Protein AF-A3BMQ5-F1 (afdb_monomer_lite)

pLDDT: mean 82.43, std 16.79, range [34.81, 98.38]

InterPro domains:
  IPR013094 Alpha/beta hydrolase fold-3 [PF07859] (78-215)
  IPR029058 Alpha/Beta hydrolase fold [G3DSA:3.40.50.1820] (78-241)
  IPR029058 Alpha/Beta hydrolase fold [SSF53474] (79-236)
  IPR050466 Diverse Carboxylesterases and Gibberellin Receptors [PTHR23024] (78-220)

Organism: Oryza sativa subsp. japonica (NCBI:txid39947)

Radius of gyration: 20.04 Å; chains: 1; bounding box: 64×53×46 Å

Secondary structure (DSSP, 8-state):
--HHHHHHHHHHHTSPPPPP---HHHHHHHHHHHHHHHHHB-TTS-B-HHHHHHH--PPPPPS---TTS--------BTHHHHHHHHHHHHHHH-S-GGG--S----EEEES-----SSPPHHHHHHTTTSSS--HHHHHHHHHHHSPTT--TTSTTT---STT----TTPPPEEEEEEEE-TTHHHHHHHHHHHHHTT--EEEEEEEEEETTGGG-TTSHHHHHHHHHHHHHHHHHSPPPP--

Structure (mmCIF, N/CA/C/O backbone):
data_AF-A3BMQ5-F1
#
_entry.id   AF-A3BMQ5-F1
#
loop_
_atom_site.group_PDB
_atom_site.id
_atom_site.type_symbol
_atom_site.label_atom_id
_atom_site.label_alt_id
_atom_site.label_comp_id
_atom_site.label_asym_id
_atom_site.label_entity_id
_atom_site.label_seq_id
_atom_site.pdbx_PDB_ins_code
_atom_site.Cartn_x
_atom_site.Cartn_y
_atom_site.Cartn_z
_atom_site.occupancy
_atom_site.B_iso_or_equiv
_atom_site.auth_seq_id
_atom_site.auth_comp_id
_atom_site.auth_asym_id
_atom_site.auth_atom_id
_atom_site.pdbx_PDB_model_num
ATOM 1 N N . MET A 1 1 ? 28.588 -32.823 5.502 1.00 46.91 1 MET A N 1
ATOM 2 C CA . MET A 1 1 ? 27.250 -32.875 4.869 1.00 46.91 1 MET A CA 1
ATOM 3 C C . MET A 1 1 ? 26.237 -31.871 5.440 1.00 46.91 1 MET A C 1
ATOM 5 O O . MET A 1 1 ? 25.085 -31.929 5.038 1.00 46.91 1 MET A O 1
ATOM 9 N N . GLY A 1 2 ? 26.627 -30.953 6.344 1.00 46.44 2 GLY A N 1
ATOM 10 C CA . GLY A 1 2 ? 25.751 -29.873 6.839 1.00 46.44 2 GLY A CA 1
ATOM 11 C C . GLY A 1 2 ? 26.040 -28.485 6.247 1.00 46.44 2 GLY A C 1
ATOM 12 O O . GLY A 1 2 ? 25.151 -27.654 6.224 1.00 46.44 2 GLY A O 1
ATOM 13 N N . HIS A 1 3 ? 27.244 -28.255 5.707 1.00 39.09 3 HIS A N 1
ATOM 14 C CA . HIS A 1 3 ? 27.647 -26.943 5.177 1.00 39.09 3 HIS A CA 1
ATOM 15 C C . HIS A 1 3 ? 27.217 -26.669 3.725 1.00 39.09 3 HIS A C 1
ATOM 17 O O . HIS A 1 3 ? 27.142 -25.511 3.336 1.00 39.09 3 HIS A O 1
ATOM 23 N N . GLU A 1 4 ? 26.907 -27.697 2.926 1.00 42.59 4 GLU A N 1
ATOM 24 C CA . GLU A 1 4 ? 26.463 -27.508 1.531 1.00 42.59 4 GLU A CA 1
ATOM 25 C C . GLU A 1 4 ? 24.984 -27.107 1.434 1.00 42.59 4 GLU A C 1
ATOM 27 O O . GLU A 1 4 ? 24.629 -26.319 0.567 1.00 42.59 4 GLU A O 1
ATOM 32 N N . LYS A 1 5 ? 24.128 -27.560 2.364 1.00 43.00 5 LYS A N 1
ATOM 33 C CA . LYS A 1 5 ? 22.695 -27.213 2.354 1.00 43.00 5 LYS A CA 1
ATOM 34 C C . LYS A 1 5 ? 22.407 -25.764 2.754 1.00 43.00 5 LYS A C 1
ATOM 36 O O . LYS A 1 5 ? 21.467 -25.193 2.224 1.00 43.00 5 LYS A O 1
ATOM 41 N N . GLU A 1 6 ? 23.205 -25.174 3.647 1.00 39.75 6 GLU A N 1
ATOM 42 C CA . GLU A 1 6 ? 23.060 -23.758 4.035 1.00 39.75 6 GLU A CA 1
ATOM 43 C C . GLU A 1 6 ? 23.575 -22.799 2.948 1.00 39.75 6 GLU A C 1
ATOM 45 O O . GLU A 1 6 ? 23.058 -21.692 2.802 1.00 39.75 6 GLU A O 1
ATOM 50 N N . GLN A 1 7 ? 24.558 -23.223 2.144 1.00 34.81 7 GLN A N 1
ATOM 51 C CA . GLN A 1 7 ? 25.055 -22.440 1.006 1.00 34.81 7 GLN A CA 1
ATOM 52 C C . GLN A 1 7 ? 24.119 -22.507 -0.208 1.00 34.81 7 GLN A C 1
ATOM 54 O O . GLN A 1 7 ? 23.999 -21.523 -0.934 1.00 34.81 7 GLN A O 1
ATOM 59 N N . GLU A 1 8 ? 23.426 -23.630 -0.409 1.00 37.66 8 GLU A N 1
ATOM 60 C CA . GLU A 1 8 ? 22.443 -23.789 -1.486 1.00 37.66 8 GLU A CA 1
ATOM 61 C C . GLU A 1 8 ? 21.169 -22.961 -1.228 1.00 37.66 8 GLU A C 1
ATOM 63 O O . GLU A 1 8 ? 20.646 -22.348 -2.155 1.00 37.66 8 GLU A O 1
ATOM 68 N N . THR A 1 9 ? 20.729 -22.831 0.033 1.00 39.78 9 THR A N 1
ATOM 69 C CA . THR A 1 9 ? 19.614 -21.939 0.410 1.00 39.78 9 THR A CA 1
ATOM 70 C C . THR A 1 9 ? 19.981 -20.457 0.322 1.00 39.78 9 THR A C 1
ATOM 72 O O . THR A 1 9 ? 19.184 -19.666 -0.171 1.00 39.78 9 THR A O 1
ATOM 75 N N . ALA A 1 10 ? 21.203 -20.073 0.711 1.00 40.97 10 ALA A N 1
ATOM 76 C CA . ALA A 1 10 ? 21.654 -18.679 0.627 1.00 40.97 10 ALA A CA 1
ATOM 77 C C . ALA A 1 10 ? 21.888 -18.202 -0.824 1.00 40.97 10 ALA A C 1
ATOM 79 O O . ALA A 1 10 ? 21.806 -17.009 -1.112 1.00 40.97 10 ALA A O 1
ATOM 80 N N . GLY A 1 11 ? 22.190 -19.125 -1.746 1.00 37.84 11 GLY A N 1
ATOM 81 C CA . GLY A 1 11 ? 22.372 -18.827 -3.170 1.00 37.84 11 GLY A CA 1
ATOM 82 C C . GLY A 1 11 ? 21.066 -18.628 -3.950 1.00 37.84 11 GLY A C 1
ATOM 83 O O . GLY A 1 11 ? 21.078 -17.945 -4.975 1.00 37.84 11 GLY A O 1
ATOM 84 N N . ASP A 1 12 ? 19.954 -19.195 -3.472 1.00 49.44 12 ASP A N 1
ATOM 85 C CA . ASP A 1 12 ? 18.639 -19.097 -4.123 1.00 49.44 12 ASP A CA 1
ATOM 86 C C . ASP A 1 12 ? 17.881 -17.818 -3.711 1.00 49.44 12 ASP A C 1
ATOM 88 O O . ASP A 1 12 ? 17.211 -17.199 -4.537 1.00 49.44 12 ASP A O 1
ATOM 92 N N . GLU A 1 13 ? 18.077 -17.340 -2.474 1.00 50.62 13 GLU A N 1
ATOM 93 C CA . GLU A 1 13 ? 17.421 -16.130 -1.939 1.00 50.62 13 GLU A CA 1
ATOM 94 C C . GLU A 1 13 ? 17.849 -14.827 -2.652 1.00 50.62 13 GLU A C 1
ATOM 96 O O . GLU A 1 13 ? 17.057 -13.895 -2.784 1.00 50.62 13 GLU A O 1
ATOM 101 N N . LEU A 1 14 ? 19.061 -14.773 -3.219 1.00 55.03 14 LEU A N 1
ATOM 102 C CA . LEU A 1 14 ? 19.552 -13.613 -3.984 1.00 55.03 14 LEU A CA 1
ATOM 103 C C . LEU A 1 14 ? 19.297 -13.688 -5.495 1.00 55.03 14 LEU A C 1
ATOM 105 O O . LEU A 1 14 ? 19.682 -12.774 -6.238 1.00 55.03 14 LEU A O 1
ATOM 109 N N . ARG A 1 15 ? 18.666 -14.755 -5.995 1.00 68.56 15 ARG A N 1
ATOM 110 C CA . ARG A 1 15 ? 18.407 -14.877 -7.428 1.00 68.56 15 ARG A CA 1
ATOM 111 C C . ARG A 1 15 ? 17.257 -13.952 -7.821 1.00 68.56 15 ARG A C 1
ATOM 113 O O . ARG A 1 15 ? 16.159 -14.014 -7.267 1.00 68.56 15 ARG A O 1
ATOM 120 N N . ARG A 1 16 ? 17.499 -13.080 -8.809 1.00 77.06 16 ARG A N 1
ATOM 121 C CA . ARG A 1 16 ? 16.433 -12.238 -9.371 1.00 77.06 16 ARG A CA 1
ATOM 122 C C . ARG A 1 16 ? 15.289 -13.134 -9.859 1.00 77.06 16 ARG A C 1
ATOM 124 O O . ARG A 1 16 ? 15.559 -14.063 -10.624 1.00 77.06 16 ARG A O 1
ATOM 131 N N . PRO A 1 17 ? 14.043 -12.873 -9.433 1.00 85.44 17 PRO A N 1
ATOM 132 C CA . PRO A 1 17 ? 12.908 -13.672 -9.852 1.00 85.44 17 PRO A CA 1
ATOM 133 C C . PRO A 1 17 ? 12.644 -13.469 -11.342 1.00 85.44 17 PRO A C 1
ATOM 135 O O . PRO A 1 17 ? 12.903 -12.398 -11.899 1.00 85.44 17 PRO A O 1
ATOM 138 N N . GLU A 1 18 ? 12.081 -14.495 -11.972 1.00 89.62 18 GLU A N 1
ATOM 139 C CA . GLU A 1 18 ? 11.565 -14.377 -13.332 1.00 89.62 18 GLU A CA 1
ATOM 140 C C . GLU A 1 18 ? 10.457 -13.313 -13.387 1.00 89.62 18 GLU A C 1
ATOM 142 O O . GLU A 1 18 ? 9.647 -13.238 -12.454 1.00 89.62 18 GLU A O 1
ATOM 147 N N . PRO A 1 19 ? 10.377 -12.507 -14.462 1.00 88.75 19 PRO A N 1
ATOM 148 C CA . PRO A 1 19 ? 9.330 -11.505 -14.621 1.00 88.75 19 PRO A CA 1
ATOM 149 C C . PRO A 1 19 ? 7.916 -12.097 -14.506 1.00 88.75 19 PRO A C 1
ATOM 151 O O . PRO A 1 19 ? 7.691 -13.246 -14.898 1.00 88.75 19 PRO A O 1
ATOM 154 N N . PRO A 1 20 ? 6.929 -11.314 -14.036 1.00 91.00 20 PRO A N 1
ATOM 155 C CA . PRO A 1 20 ? 5.574 -11.811 -13.838 1.00 91.00 20 PRO A CA 1
ATOM 156 C C . PRO A 1 20 ? 4.944 -12.273 -15.160 1.00 91.00 20 PRO A C 1
ATOM 158 O O . PRO A 1 20 ? 5.019 -11.606 -16.202 1.00 91.00 20 PRO A O 1
ATOM 161 N N . ALA A 1 21 ? 4.270 -13.421 -15.117 1.00 91.81 21 ALA A N 1
ATOM 162 C CA . ALA A 1 21 ? 3.562 -13.984 -16.260 1.00 91.81 21 ALA A CA 1
ATOM 163 C C . ALA A 1 21 ? 2.251 -13.220 -16.524 1.00 91.81 21 ALA A C 1
ATOM 165 O O . ALA A 1 21 ? 1.184 -13.593 -16.049 1.00 91.81 21 ALA A O 1
ATOM 166 N N . LEU A 1 22 ? 2.338 -12.130 -17.291 1.00 93.75 22 LEU A N 1
ATOM 167 C CA . LEU A 1 22 ? 1.189 -11.278 -17.615 1.00 93.75 22 LEU A CA 1
ATOM 168 C C . LEU A 1 22 ? 0.621 -11.548 -19.020 1.00 93.75 22 LEU A C 1
ATOM 170 O O . LEU A 1 22 ? 1.420 -11.700 -19.957 1.00 93.75 22 LEU A O 1
ATOM 174 N N . PRO A 1 23 ? -0.718 -11.516 -19.206 1.00 94.56 23 PRO A N 1
ATOM 175 C CA . PRO A 1 23 ? -1.345 -11.516 -20.528 1.00 94.56 23 PRO A CA 1
ATOM 176 C C . PRO A 1 23 ? -0.798 -10.396 -21.421 1.00 94.56 23 PRO A C 1
ATOM 178 O O . PRO A 1 23 ? -0.488 -9.303 -20.945 1.00 94.56 23 PRO A O 1
ATOM 181 N N . TRP A 1 24 ? -0.702 -10.632 -22.732 1.00 93.62 24 TRP A N 1
ATOM 182 C CA . TRP A 1 24 ? -0.138 -9.641 -23.661 1.00 93.62 24 TRP A CA 1
ATOM 183 C C . TRP A 1 24 ? -0.941 -8.329 -23.694 1.00 93.62 24 TRP A C 1
ATOM 185 O O . TRP A 1 24 ? -0.354 -7.262 -23.863 1.00 93.62 24 TRP A O 1
ATOM 195 N N . THR A 1 25 ? -2.259 -8.394 -23.475 1.00 93.38 25 THR A N 1
ATOM 196 C CA . THR A 1 25 ? -3.135 -7.219 -23.352 1.00 93.38 25 THR A CA 1
ATOM 197 C C . THR A 1 25 ? -2.752 -6.365 -22.147 1.00 93.38 25 THR A C 1
ATOM 199 O O . THR A 1 25 ? -2.569 -5.159 -22.288 1.00 93.38 25 THR A O 1
ATOM 202 N N . VAL A 1 26 ? -2.525 -6.999 -20.993 1.00 93.31 26 VAL A N 1
ATOM 203 C CA . VAL A 1 26 ? -2.077 -6.337 -19.758 1.00 93.31 26 VAL A CA 1
ATOM 204 C C . VAL A 1 26 ? -0.686 -5.735 -19.941 1.00 93.31 26 VAL A C 1
ATOM 206 O O . VAL A 1 26 ? -0.453 -4.602 -19.537 1.00 93.31 26 VAL A O 1
ATOM 209 N N . ARG A 1 27 ? 0.237 -6.431 -20.621 1.00 93.25 27 ARG A N 1
ATOM 210 C CA . ARG A 1 27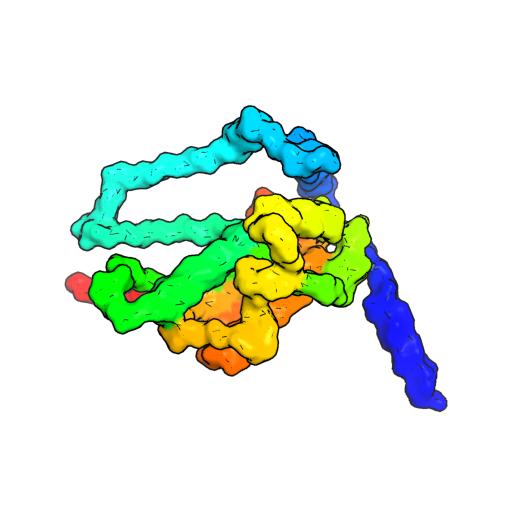 ? 1.567 -5.878 -20.946 1.00 93.25 27 ARG A CA 1
ATOM 211 C C . ARG A 1 27 ? 1.471 -4.605 -21.792 1.00 93.25 27 ARG A C 1
ATOM 213 O O . ARG A 1 27 ? 2.188 -3.646 -21.525 1.00 93.25 27 ARG A O 1
ATOM 220 N N . LEU A 1 28 ? 0.579 -4.583 -22.786 1.00 92.56 28 LEU A N 1
ATOM 221 C CA . LEU A 1 28 ? 0.349 -3.407 -23.627 1.00 92.56 28 LEU A CA 1
ATOM 222 C C . LEU A 1 28 ? -0.265 -2.245 -22.828 1.00 92.56 28 LEU A C 1
ATOM 224 O O . LEU A 1 28 ? 0.187 -1.109 -22.956 1.00 92.56 28 LEU A O 1
ATOM 228 N N . GLN A 1 29 ? -1.264 -2.527 -21.986 1.00 91.44 29 GLN A N 1
ATOM 229 C CA . GLN A 1 29 ? -1.888 -1.527 -21.113 1.00 91.44 29 GLN A CA 1
ATOM 230 C C . GLN A 1 29 ? -0.888 -0.959 -20.096 1.00 91.44 29 GLN A C 1
ATOM 232 O O . GLN A 1 29 ? -0.834 0.254 -19.914 1.00 91.44 29 GLN A O 1
ATOM 237 N N . LEU A 1 30 ? -0.060 -1.809 -19.480 1.00 90.50 30 LEU A N 1
ATOM 238 C CA . LEU A 1 30 ? 1.017 -1.400 -18.575 1.00 90.50 30 LEU A CA 1
ATOM 239 C C . LEU A 1 30 ? 2.026 -0.499 -19.271 1.00 90.50 30 LEU A C 1
ATOM 241 O O . LEU A 1 30 ? 2.359 0.556 -18.742 1.00 90.50 30 LEU A O 1
ATOM 245 N N . PHE A 1 31 ? 2.480 -0.888 -20.464 1.00 90.19 31 PHE A N 1
ATOM 246 C CA . PHE A 1 31 ? 3.392 -0.063 -21.248 1.00 90.19 31 PHE A CA 1
ATOM 247 C C . PHE A 1 31 ? 2.794 1.325 -21.511 1.00 90.19 31 PHE A C 1
ATOM 249 O O . PHE A 1 31 ? 3.463 2.332 -21.282 1.00 90.19 31 PHE A O 1
ATOM 256 N N . ALA A 1 32 ? 1.525 1.392 -21.926 1.00 89.19 32 ALA A N 1
ATOM 257 C CA . ALA A 1 32 ? 0.835 2.661 -22.141 1.00 89.19 32 ALA A CA 1
ATOM 258 C C . ALA A 1 32 ? 0.713 3.488 -20.846 1.00 89.19 32 ALA A C 1
ATOM 260 O O . ALA A 1 32 ? 0.979 4.688 -20.868 1.00 89.19 32 ALA A O 1
ATOM 261 N N . LEU A 1 33 ? 0.359 2.853 -19.723 1.00 85.62 33 LEU A N 1
ATOM 262 C CA . LEU A 1 33 ? 0.220 3.503 -18.419 1.00 85.62 33 LEU A CA 1
ATOM 263 C C . LEU A 1 33 ? 1.552 4.077 -17.920 1.00 85.62 33 LEU A C 1
ATOM 265 O O . LEU A 1 33 ? 1.611 5.252 -17.571 1.00 85.62 33 LEU A O 1
ATOM 269 N N . VAL A 1 34 ? 2.615 3.269 -17.900 1.00 84.88 34 VAL A N 1
ATOM 270 C CA . VAL A 1 34 ? 3.948 3.692 -17.438 1.00 84.88 34 VAL A CA 1
ATOM 271 C C . VAL A 1 34 ? 4.488 4.804 -18.332 1.00 84.88 34 VAL A C 1
ATOM 273 O O . VAL A 1 34 ? 4.876 5.849 -17.824 1.00 84.88 34 VAL A O 1
ATOM 276 N N . THR A 1 35 ? 4.380 4.652 -19.656 1.00 86.19 35 THR A N 1
ATOM 277 C CA . THR A 1 35 ? 4.779 5.702 -20.606 1.00 86.19 35 THR A CA 1
ATOM 278 C C . THR A 1 35 ? 4.014 7.005 -20.363 1.00 86.19 35 THR A C 1
ATOM 280 O O . THR A 1 35 ? 4.603 8.083 -20.388 1.00 86.19 35 THR A O 1
ATOM 283 N N . ALA A 1 36 ? 2.704 6.938 -20.106 1.00 83.50 36 ALA A N 1
ATOM 284 C CA . ALA A 1 36 ? 1.908 8.126 -19.809 1.00 83.50 36 ALA A CA 1
ATOM 285 C C . ALA A 1 36 ? 2.348 8.799 -18.501 1.00 83.50 36 ALA A C 1
ATOM 287 O O . ALA A 1 36 ? 2.454 10.025 -18.457 1.00 83.50 36 ALA A O 1
ATOM 288 N N . VAL A 1 37 ? 2.644 8.018 -17.456 1.00 79.62 37 VAL A N 1
ATOM 289 C CA . VAL A 1 37 ? 3.192 8.552 -16.204 1.00 79.62 37 VAL A CA 1
ATOM 290 C C . VAL A 1 37 ? 4.534 9.233 -16.446 1.00 79.62 37 VAL A C 1
ATOM 292 O O . VAL A 1 37 ? 4.699 10.362 -15.997 1.00 79.62 37 VAL A O 1
ATOM 295 N N . ASP A 1 38 ? 5.453 8.603 -17.174 1.00 80.94 38 ASP A N 1
ATOM 296 C CA . ASP A 1 38 ? 6.785 9.156 -17.450 1.00 80.94 38 ASP A CA 1
ATOM 297 C C . ASP A 1 38 ? 6.711 10.438 -18.300 1.00 80.94 38 ASP A C 1
ATOM 299 O O . ASP A 1 38 ? 7.498 11.365 -18.134 1.00 80.94 38 ASP A O 1
ATOM 303 N N . ILE A 1 39 ? 5.722 10.550 -19.192 1.00 81.19 39 ILE A N 1
ATOM 304 C CA . ILE A 1 39 ? 5.457 11.790 -19.940 1.00 81.19 39 ILE A CA 1
ATOM 305 C C . ILE A 1 39 ? 4.952 12.903 -19.008 1.00 81.19 39 ILE A C 1
ATOM 307 O O . ILE A 1 39 ? 5.251 14.087 -19.207 1.00 81.19 39 ILE A O 1
ATOM 311 N N . VAL A 1 40 ? 4.148 12.542 -18.008 1.00 79.88 40 VAL A N 1
ATOM 312 C CA . VAL A 1 40 ? 3.597 13.486 -17.035 1.00 79.88 40 VAL A CA 1
ATOM 313 C C . VAL A 1 40 ? 4.646 13.894 -15.996 1.00 79.88 40 VAL A C 1
ATOM 315 O O . VAL A 1 40 ? 4.683 15.067 -15.623 1.00 79.88 40 VAL A O 1
ATOM 318 N N . GLN A 1 41 ? 5.499 12.969 -15.556 1.00 75.00 41 GLN A N 1
ATOM 319 C CA . GLN A 1 41 ? 6.588 13.169 -14.600 1.00 75.00 41 GLN A CA 1
ATOM 320 C C . GLN A 1 41 ? 7.898 13.365 -15.364 1.00 75.00 41 GLN A C 1
ATOM 322 O O . GLN A 1 41 ? 8.593 12.413 -15.703 1.00 75.00 41 GLN A O 1
ATOM 327 N N . ARG A 1 42 ? 8.243 14.618 -15.663 1.00 70.00 42 ARG A N 1
ATOM 328 C CA . ARG A 1 42 ? 9.461 14.923 -16.419 1.00 70.00 42 ARG A CA 1
ATOM 329 C C . ARG A 1 42 ? 10.700 14.468 -15.646 1.00 70.00 42 ARG A C 1
ATOM 331 O O . ARG A 1 42 ? 10.731 14.515 -14.420 1.00 70.00 42 ARG A O 1
ATOM 338 N N . GLY A 1 43 ? 11.762 14.116 -16.372 1.00 66.75 43 GLY A N 1
ATOM 339 C CA . GLY A 1 43 ? 13.035 13.683 -15.778 1.00 66.75 43 GLY A CA 1
ATOM 340 C C . GLY A 1 43 ? 13.738 14.736 -14.905 1.00 66.75 43 GLY A C 1
ATOM 341 O O . GLY A 1 43 ? 14.597 14.380 -14.106 1.00 66.75 43 GLY A O 1
ATOM 342 N N . ASP A 1 44 ? 13.357 16.014 -15.015 1.00 74.56 44 ASP A N 1
ATOM 343 C CA . ASP A 1 44 ? 13.800 17.105 -14.127 1.00 74.56 44 ASP A CA 1
ATOM 344 C C . ASP A 1 44 ? 13.006 17.185 -12.808 1.00 74.56 44 ASP A C 1
ATOM 346 O O . ASP A 1 44 ? 13.270 18.026 -11.952 1.00 74.56 44 ASP A O 1
ATOM 350 N N . GLY A 1 45 ? 12.022 16.302 -12.650 1.00 66.12 45 GLY A N 1
ATOM 351 C CA . GLY A 1 45 ? 11.144 16.194 -11.504 1.00 66.12 45 GLY A CA 1
ATOM 352 C C . GLY A 1 45 ? 9.969 17.158 -11.464 1.00 66.12 45 GLY A C 1
ATOM 353 O O . GLY A 1 45 ? 9.302 17.262 -10.436 1.00 66.12 45 GLY A O 1
ATOM 354 N N . THR A 1 46 ? 9.661 17.823 -12.575 1.00 77.81 46 THR A N 1
ATOM 355 C CA . THR A 1 46 ? 8.438 18.618 -12.707 1.00 77.81 46 THR A CA 1
ATOM 356 C C . THR A 1 46 ? 7.273 17.791 -13.260 1.00 77.81 46 THR A C 1
ATOM 358 O O . THR A 1 46 ? 7.446 16.877 -14.065 1.00 77.81 46 THR A O 1
ATOM 361 N N . VAL A 1 47 ? 6.046 18.126 -12.846 1.00 80.38 47 VAL A N 1
ATOM 362 C CA . VAL A 1 47 ? 4.819 17.470 -13.329 1.00 80.38 47 VAL A CA 1
ATOM 363 C C . VAL A 1 47 ? 4.136 18.335 -14.384 1.00 80.38 47 VAL A C 1
ATOM 365 O O . VAL A 1 47 ? 3.796 19.496 -14.130 1.00 80.38 47 VAL A O 1
ATOM 368 N N . ASN A 1 48 ? 3.861 17.769 -15.560 1.00 80.69 48 ASN A N 1
ATOM 369 C CA . ASN A 1 48 ? 3.027 18.418 -16.565 1.00 80.69 48 ASN A CA 1
ATOM 370 C C . ASN A 1 48 ? 1.551 18.364 -16.139 1.00 80.69 48 ASN A C 1
ATOM 372 O O . ASN A 1 48 ? 0.819 17.433 -16.473 1.00 80.69 48 ASN A O 1
ATOM 376 N N . ARG A 1 49 ? 1.113 19.392 -15.403 1.00 77.56 49 ARG A N 1
ATOM 377 C CA . ARG A 1 49 ? -0.245 19.491 -14.839 1.00 77.56 49 ARG A CA 1
ATOM 378 C C . ARG A 1 49 ? -1.356 19.389 -15.882 1.00 77.56 49 ARG A C 1
ATOM 380 O O . ARG A 1 49 ? -2.404 18.831 -15.583 1.00 77.56 49 ARG A O 1
ATOM 387 N N . PHE A 1 50 ? -1.130 19.902 -17.092 1.00 80.12 50 PHE A N 1
ATOM 388 C CA . PHE A 1 50 ? -2.114 19.808 -18.169 1.00 80.12 50 PHE A CA 1
ATOM 389 C C . PHE A 1 50 ? -2.327 18.350 -18.583 1.00 80.12 50 PHE A C 1
ATOM 391 O O . PHE A 1 50 ? -3.457 17.875 -18.596 1.00 80.12 50 PHE A O 1
ATOM 398 N N . LEU A 1 51 ? -1.246 17.609 -18.832 1.00 77.75 51 LEU A N 1
ATOM 399 C CA . LEU A 1 51 ? -1.351 16.195 -19.194 1.00 77.75 51 LEU A CA 1
ATOM 400 C C . LEU A 1 51 ? -1.891 15.352 -18.034 1.00 77.75 51 LEU A C 1
ATOM 402 O O . LEU A 1 51 ? -2.738 14.494 -18.257 1.00 77.75 51 LEU A O 1
ATOM 406 N N . PHE A 1 52 ? -1.478 15.654 -16.799 1.00 74.31 52 PHE A N 1
ATOM 407 C CA . PHE A 1 52 ? -2.033 15.017 -15.605 1.00 74.31 52 PHE A CA 1
ATOM 408 C C . PHE A 1 52 ? -3.556 15.206 -15.516 1.00 74.31 52 PHE A C 1
ATOM 410 O O . PHE A 1 52 ? -4.279 14.240 -15.296 1.00 74.31 52 PHE A O 1
ATOM 417 N N . SER A 1 53 ? -4.067 16.416 -15.782 1.00 72.94 53 SER A N 1
ATOM 418 C CA . SER A 1 53 ? -5.513 16.689 -15.728 1.00 72.94 53 SER A CA 1
ATOM 419 C C . SER A 1 53 ? -6.346 15.930 -16.765 1.00 72.94 53 SER A C 1
ATOM 421 O O . SER A 1 53 ? -7.539 15.744 -16.557 1.00 72.94 53 SER A O 1
ATOM 423 N N . LEU A 1 54 ? -5.744 15.457 -17.863 1.00 74.81 54 LEU A N 1
ATOM 424 C CA . LEU A 1 54 ? -6.449 14.627 -18.848 1.00 74.81 54 LEU A CA 1
ATOM 425 C C . LEU A 1 54 ? -6.692 13.201 -18.333 1.00 74.81 54 LEU A C 1
ATOM 427 O O . LEU A 1 54 ? -7.615 12.532 -18.796 1.00 74.81 54 LEU A O 1
ATOM 431 N N . ALA A 1 55 ? -5.867 12.744 -17.388 1.00 66.88 55 ALA A N 1
ATOM 432 C CA . ALA A 1 55 ? -5.990 11.446 -16.734 1.00 66.88 55 ALA A CA 1
ATOM 433 C C . ALA A 1 55 ? -6.727 11.523 -15.380 1.00 66.88 55 ALA A C 1
ATOM 435 O O . ALA A 1 55 ? -7.194 10.497 -14.885 1.00 66.88 55 ALA A O 1
ATOM 436 N N . ASP A 1 56 ? -6.867 12.720 -14.800 1.00 63.31 56 ASP A N 1
ATOM 437 C CA . ASP A 1 56 ? -7.570 12.960 -13.536 1.00 63.31 56 ASP A CA 1
ATOM 438 C C . ASP A 1 56 ? -9.097 12.891 -13.719 1.00 63.31 56 ASP A C 1
ATOM 440 O O . ASP A 1 56 ? -9.782 13.878 -14.005 1.00 63.31 56 ASP A O 1
ATOM 444 N N . ARG A 1 57 ? -9.656 11.683 -13.584 1.00 62.78 57 ARG A N 1
ATOM 445 C CA . ARG A 1 57 ? -11.108 11.476 -13.577 1.00 62.78 57 ARG A CA 1
ATOM 446 C C . ARG A 1 57 ? -11.693 11.930 -12.244 1.00 62.78 57 ARG A C 1
ATOM 448 O O . ARG A 1 57 ? -11.716 11.187 -11.266 1.00 62.78 57 ARG A O 1
ATOM 455 N N . GLN A 1 58 ? -12.263 13.126 -12.240 1.00 58.84 58 GLN A N 1
ATOM 456 C CA . GLN A 1 58 ? -13.018 13.625 -11.097 1.00 58.84 58 GLN A CA 1
ATOM 457 C C . GLN A 1 58 ? -14.380 12.926 -11.011 1.00 58.84 58 GLN A C 1
ATOM 459 O O . GLN A 1 58 ? -15.187 12.984 -11.940 1.00 58.84 58 GLN A O 1
ATOM 464 N N . SER A 1 59 ? -14.655 12.275 -9.881 1.00 52.12 59 SER A N 1
ATOM 465 C CA . SER A 1 59 ? -15.999 11.786 -9.572 1.00 52.12 59 SER A CA 1
ATOM 466 C C . SER A 1 59 ? -16.811 12.908 -8.932 1.00 52.12 59 SER A C 1
ATOM 468 O O . SER A 1 59 ? -16.391 13.500 -7.937 1.00 52.12 59 SER A O 1
ATOM 470 N N . ALA A 1 60 ? -17.990 13.204 -9.481 1.00 54.66 60 ALA A N 1
ATOM 471 C CA . ALA A 1 60 ? -18.889 14.188 -8.892 1.00 54.66 60 ALA A CA 1
ATOM 472 C C . ALA A 1 60 ? -19.393 13.701 -7.523 1.00 54.66 60 ALA A C 1
ATOM 474 O O . ALA A 1 60 ? -19.788 12.544 -7.367 1.00 54.66 60 ALA A O 1
ATOM 475 N N . ALA A 1 61 ? -19.412 14.590 -6.527 1.00 50.25 61 ALA A N 1
ATOM 476 C CA . ALA A 1 61 ? -20.026 14.288 -5.240 1.00 50.25 61 ALA A CA 1
ATOM 477 C C . ALA A 1 61 ? -21.535 14.047 -5.424 1.00 50.25 61 ALA A C 1
ATOM 479 O O . ALA A 1 61 ? -22.220 14.840 -6.074 1.00 50.25 61 ALA A O 1
ATOM 480 N N . ALA A 1 62 ? -22.071 12.972 -4.838 1.00 56.72 62 ALA A N 1
ATOM 481 C CA . ALA A 1 62 ? -23.507 12.707 -4.880 1.00 56.72 62 ALA A CA 1
ATOM 482 C C . ALA A 1 62 ? -24.294 13.867 -4.237 1.00 56.72 62 ALA A C 1
ATOM 484 O O . ALA A 1 62 ? -23.981 14.321 -3.134 1.00 56.72 62 ALA A O 1
ATOM 485 N N . ALA A 1 63 ? -25.334 14.340 -4.930 1.00 54.06 63 ALA A N 1
ATOM 486 C CA . ALA A 1 63 ? -26.072 15.554 -4.574 1.00 54.06 63 ALA A CA 1
ATOM 487 C C . ALA A 1 63 ? -26.992 15.415 -3.343 1.00 54.06 63 ALA A C 1
ATOM 489 O O . ALA A 1 63 ? -27.551 16.413 -2.888 1.00 54.06 63 ALA A O 1
ATOM 490 N N . ARG A 1 64 ? -27.189 14.203 -2.803 1.00 55.84 64 ARG A N 1
ATOM 491 C CA . ARG A 1 64 ? -28.096 13.946 -1.673 1.00 55.84 64 ARG A CA 1
ATOM 492 C C . ARG A 1 64 ? -27.430 13.053 -0.618 1.00 55.84 64 ARG A C 1
ATOM 494 O O . ARG A 1 64 ? -26.908 12.005 -0.993 1.00 55.84 64 ARG A O 1
ATOM 501 N N . PRO A 1 65 ? -27.454 13.429 0.675 1.00 53.94 65 PRO A N 1
ATOM 502 C CA . PRO A 1 65 ? -27.262 12.466 1.755 1.00 53.94 65 PRO A CA 1
ATOM 503 C C . PRO A 1 65 ? -28.406 11.442 1.721 1.00 53.94 65 PRO A C 1
ATOM 505 O O . PRO A 1 65 ? -29.500 11.754 1.239 1.00 53.94 65 PRO A O 1
ATOM 508 N N . ASP A 1 66 ? -28.166 10.234 2.221 1.00 55.50 66 ASP A N 1
ATOM 509 C CA . ASP A 1 66 ? -29.246 9.280 2.457 1.00 55.50 66 ASP A CA 1
ATOM 510 C C . ASP A 1 66 ? -30.248 9.813 3.507 1.00 55.50 66 ASP A C 1
ATOM 512 O O . ASP A 1 66 ? -30.048 10.862 4.133 1.00 55.50 66 ASP A O 1
ATOM 516 N N . ALA A 1 67 ? -31.365 9.101 3.677 1.00 56.03 67 ALA A N 1
ATOM 517 C CA . ALA A 1 67 ? -32.498 9.515 4.508 1.00 56.03 67 ALA A CA 1
ATOM 518 C C . ALA A 1 67 ? -32.160 9.757 5.997 1.00 56.03 67 ALA A C 1
ATOM 520 O O . ALA A 1 67 ? -33.002 10.281 6.726 1.00 56.03 67 ALA A O 1
ATOM 521 N N . HIS A 1 68 ? -30.950 9.412 6.452 1.00 50.31 68 HIS A N 1
ATOM 522 C CA . HIS A 1 68 ? -30.522 9.522 7.847 1.00 50.31 68 HIS A CA 1
ATOM 523 C C . HIS A 1 68 ? -29.565 10.693 8.107 1.00 50.31 68 HIS A C 1
ATOM 525 O O . HIS A 1 68 ? -29.125 10.883 9.240 1.00 50.31 68 HIS A O 1
ATOM 531 N N . GLY A 1 69 ? -29.236 11.496 7.088 1.00 52.84 69 GLY A N 1
ATOM 532 C CA . GLY A 1 69 ? -28.341 12.649 7.242 1.00 52.84 69 GLY A CA 1
ATOM 533 C C . GLY A 1 69 ? -26.881 12.273 7.533 1.00 52.84 69 GLY A C 1
ATOM 534 O O . GLY A 1 69 ? -26.065 13.158 7.798 1.00 52.84 69 GLY A O 1
ATOM 535 N N . VAL A 1 70 ? -26.537 10.984 7.448 1.00 46.97 70 VAL A N 1
ATOM 536 C CA . VAL A 1 70 ? -25.170 10.463 7.542 1.00 46.97 70 VAL A CA 1
ATOM 537 C C . VAL A 1 70 ? -24.677 10.193 6.121 1.00 46.97 70 VAL A C 1
ATOM 539 O O . VAL A 1 70 ? -25.411 9.711 5.271 1.00 46.97 70 VAL A O 1
ATOM 542 N N . ARG A 1 71 ? -23.424 10.544 5.823 1.00 52.16 71 ARG A N 1
ATOM 543 C CA . ARG A 1 71 ? -22.763 10.136 4.578 1.00 52.16 71 ARG A CA 1
ATOM 544 C C . ARG A 1 71 ? -21.792 9.011 4.902 1.00 52.16 71 ARG A C 1
ATOM 546 O O . ARG A 1 71 ? -20.794 9.257 5.572 1.00 52.16 71 ARG A O 1
ATOM 553 N N . SER A 1 72 ? -22.059 7.806 4.414 1.00 48.94 72 SER A N 1
ATOM 554 C CA . SER A 1 72 ? -21.006 6.818 4.179 1.00 48.94 72 SER A CA 1
ATOM 555 C C . SER A 1 72 ? -20.449 7.048 2.777 1.00 48.94 72 SER A C 1
ATOM 557 O O . SER A 1 72 ? -21.208 7.096 1.810 1.00 48.94 72 SER A O 1
ATOM 559 N N . GLY A 1 73 ? -19.140 7.242 2.671 1.00 54.59 73 GLY A N 1
ATOM 560 C CA . GLY A 1 73 ? -18.436 7.301 1.397 1.00 54.59 73 GLY A CA 1
ATOM 561 C C . GLY A 1 73 ? -17.258 6.347 1.459 1.00 54.59 73 GLY A C 1
ATOM 562 O O . GLY A 1 73 ? -16.483 6.405 2.413 1.00 54.59 73 GLY A O 1
ATOM 563 N N . ASP A 1 74 ? -17.141 5.481 0.461 1.00 50.19 74 ASP A N 1
ATOM 564 C CA . ASP A 1 74 ? -15.988 4.606 0.318 1.00 50.19 74 ASP A CA 1
ATOM 565 C C . ASP A 1 74 ? -14.905 5.370 -0.442 1.00 50.19 74 ASP A C 1
ATOM 567 O O . ASP A 1 74 ? -15.121 5.829 -1.564 1.00 50.19 74 ASP A O 1
ATOM 571 N N . VAL A 1 75 ? -13.741 5.536 0.182 1.00 53.44 75 VAL A N 1
ATOM 572 C CA . VAL A 1 75 ? -12.551 6.043 -0.503 1.00 53.44 75 VAL A CA 1
ATOM 573 C C . VAL A 1 75 ? -11.596 4.869 -0.628 1.00 53.44 75 VAL A C 1
ATOM 575 O O . VAL A 1 75 ? -10.901 4.510 0.321 1.00 53.44 75 VAL A O 1
ATOM 578 N N . THR A 1 76 ? -11.601 4.227 -1.792 1.00 47.41 76 THR A N 1
ATOM 579 C CA . THR A 1 76 ? -10.523 3.311 -2.158 1.00 47.41 76 THR A CA 1
ATOM 580 C C . THR A 1 76 ? -9.337 4.165 -2.570 1.00 47.41 76 THR A C 1
ATOM 582 O O . THR A 1 76 ? -9.458 4.998 -3.465 1.00 47.41 76 THR A O 1
ATOM 585 N N . VAL A 1 77 ? -8.214 4.005 -1.879 1.00 55.19 77 VAL A N 1
ATOM 586 C CA . VAL A 1 77 ? -7.019 4.816 -2.103 1.00 55.19 77 VAL A CA 1
ATOM 587 C C . VAL A 1 77 ? -5.866 3.866 -2.439 1.00 55.19 77 VAL A C 1
ATOM 589 O O . VAL A 1 77 ? -5.574 2.957 -1.660 1.00 55.19 77 VAL A O 1
ATOM 592 N N . ASP A 1 78 ? -5.254 4.025 -3.614 1.00 59.75 78 ASP A N 1
ATOM 593 C CA . ASP A 1 78 ? -4.232 3.122 -4.153 1.00 59.75 78 ASP A CA 1
ATOM 594 C C . ASP A 1 78 ? -2.820 3.545 -3.740 1.00 59.75 78 ASP A C 1
ATOM 596 O O . ASP A 1 78 ? -2.482 4.721 -3.783 1.00 59.75 78 ASP A O 1
ATOM 600 N N . ALA A 1 79 ? -1.974 2.599 -3.330 1.00 68.44 79 ALA A N 1
ATOM 601 C CA . ALA A 1 79 ? -0.553 2.824 -3.057 1.00 68.44 79 ALA A CA 1
ATOM 602 C C . ALA A 1 79 ? -0.252 4.013 -2.117 1.00 68.44 79 ALA A C 1
ATOM 604 O O . ALA A 1 79 ? -0.321 3.865 -0.893 1.00 68.44 79 ALA A O 1
ATOM 605 N N . ALA A 1 80 ? 0.059 5.202 -2.656 1.00 73.81 80 ALA A N 1
ATOM 606 C CA . ALA A 1 80 ? 0.189 6.449 -1.886 1.00 73.81 80 ALA A CA 1
ATOM 607 C C . ALA A 1 80 ? -1.096 6.778 -1.106 1.00 73.81 80 ALA A C 1
ATOM 609 O O . ALA A 1 80 ? -1.080 7.323 -0.005 1.00 73.81 80 ALA A O 1
ATOM 610 N N . GLY A 1 81 ? -2.228 6.359 -1.641 1.00 80.00 81 GLY A N 1
ATOM 611 C CA . GLY A 1 81 ? -3.496 6.352 -0.966 1.00 80.00 81 GLY A CA 1
ATOM 612 C C . GLY A 1 81 ? -3.538 5.532 0.318 1.00 80.00 81 GLY A C 1
ATOM 613 O O . GLY A 1 81 ? -4.115 5.983 1.306 1.00 80.00 81 GLY A O 1
ATOM 614 N N . GLY A 1 82 ? -2.909 4.357 0.337 1.00 87.31 82 GLY A N 1
ATOM 615 C CA . GLY A 1 82 ? -2.794 3.552 1.550 1.00 87.31 82 GLY A CA 1
ATOM 616 C C . GLY A 1 82 ? -2.022 4.290 2.652 1.00 87.31 82 GLY A C 1
ATOM 617 O O . GLY A 1 82 ? -2.419 4.261 3.816 1.00 87.31 82 GLY A O 1
ATOM 618 N N . ASN A 1 83 ? -0.981 5.041 2.278 1.00 93.31 83 ASN A N 1
ATOM 619 C CA . ASN A 1 83 ? -0.262 5.923 3.198 1.00 93.31 83 ASN A CA 1
ATOM 620 C C . ASN A 1 83 ? -1.190 6.994 3.799 1.00 93.31 83 ASN A C 1
ATOM 622 O O . ASN A 1 83 ? -1.293 7.121 5.021 1.00 93.31 83 ASN A O 1
ATOM 626 N N . ILE A 1 84 ? -1.943 7.700 2.948 1.00 91.50 84 ILE A N 1
ATOM 627 C CA . ILE A 1 84 ? -2.913 8.718 3.378 1.00 91.50 84 ILE A CA 1
ATOM 628 C C . ILE A 1 84 ? -3.979 8.106 4.294 1.00 91.50 84 ILE A C 1
ATOM 630 O O . ILE A 1 84 ? -4.273 8.663 5.353 1.00 91.50 84 ILE A O 1
ATOM 634 N N . ALA A 1 85 ? -4.543 6.957 3.918 1.00 92.31 85 ALA A N 1
ATOM 635 C CA . ALA A 1 85 ? -5.580 6.272 4.681 1.00 92.31 85 ALA A CA 1
ATOM 636 C C . ALA A 1 85 ? -5.097 5.898 6.090 1.00 92.31 85 ALA A C 1
ATOM 638 O O . ALA A 1 85 ? -5.833 6.098 7.058 1.00 92.31 85 ALA A O 1
ATOM 639 N N . HIS A 1 86 ? -3.849 5.438 6.230 1.00 93.38 86 HIS A N 1
ATOM 640 C CA . HIS A 1 86 ? -3.240 5.216 7.539 1.00 93.38 86 HIS A CA 1
ATOM 641 C C . HIS A 1 86 ? -3.167 6.504 8.367 1.00 93.38 86 HIS A C 1
ATOM 643 O O . HIS A 1 86 ? -3.636 6.508 9.506 1.00 93.38 86 HIS A O 1
ATOM 649 N N . HIS A 1 87 ? -2.630 7.597 7.815 1.00 92.69 87 HIS A N 1
ATOM 650 C CA . HIS A 1 87 ? -2.496 8.862 8.551 1.00 92.69 87 HIS A CA 1
ATOM 651 C C . HIS A 1 87 ? -3.852 9.455 8.943 1.00 92.69 87 HIS A C 1
ATOM 653 O O . HIS A 1 87 ? -4.007 9.971 10.050 1.00 92.69 87 HIS A O 1
ATOM 659 N N . VAL A 1 88 ? -4.861 9.343 8.076 1.00 91.62 88 VAL A N 1
ATOM 660 C CA . VAL A 1 88 ? -6.243 9.744 8.382 1.00 91.62 88 VAL A CA 1
ATOM 661 C C . VAL A 1 88 ? -6.813 8.894 9.516 1.00 91.62 88 VAL A C 1
ATOM 663 O O . VAL A 1 88 ? -7.336 9.450 10.483 1.00 91.62 88 VAL A O 1
ATOM 666 N N . ALA A 1 89 ? -6.682 7.568 9.438 1.00 92.12 89 ALA A N 1
ATOM 667 C CA . ALA A 1 89 ? -7.172 6.657 10.469 1.00 92.12 89 ALA A CA 1
ATOM 668 C C . ALA A 1 89 ? -6.464 6.873 11.815 1.00 92.12 89 ALA A C 1
ATOM 670 O O . ALA A 1 89 ? -7.116 6.902 12.858 1.00 92.12 89 ALA A O 1
ATOM 671 N N . HIS A 1 90 ? -5.150 7.102 11.794 1.00 91.31 90 HIS A N 1
ATOM 672 C CA . HIS A 1 90 ? -4.360 7.389 12.986 1.00 91.31 90 HIS A CA 1
ATOM 673 C C . HIS A 1 90 ? -4.782 8.711 13.637 1.00 91.31 90 HIS A C 1
ATOM 675 O O . HIS A 1 90 ? -5.062 8.739 14.833 1.00 91.31 90 HIS A O 1
ATOM 681 N N . ARG A 1 91 ? -4.926 9.791 12.855 1.00 89.94 91 ARG A N 1
ATOM 682 C CA . ARG A 1 91 ? -5.409 11.089 13.362 1.00 89.94 91 ARG A CA 1
ATOM 683 C C . ARG A 1 91 ? -6.834 11.011 13.904 1.00 89.94 91 ARG A C 1
ATOM 685 O O . ARG A 1 91 ? -7.127 11.621 14.928 1.00 89.94 91 ARG A O 1
ATOM 692 N N . TRP A 1 92 ? -7.712 10.263 13.237 1.00 90.12 92 TRP A N 1
ATOM 693 C CA . TRP A 1 92 ? -9.077 10.031 13.711 1.00 90.12 92 TRP A CA 1
ATOM 694 C C . TRP A 1 92 ? -9.090 9.298 15.058 1.00 90.12 92 TRP A C 1
ATOM 696 O O . TRP A 1 92 ? -9.790 9.710 15.985 1.00 90.12 92 TRP A O 1
ATOM 706 N N . ALA A 1 93 ? -8.276 8.250 15.191 1.00 89.75 93 ALA A N 1
ATOM 707 C CA . ALA A 1 93 ? -8.169 7.468 16.415 1.00 89.75 93 ALA A CA 1
ATOM 708 C C . ALA A 1 93 ? -7.519 8.260 17.562 1.00 89.75 93 ALA A C 1
ATOM 710 O O . ALA A 1 93 ? -7.969 8.158 18.698 1.00 89.75 93 ALA A O 1
ATOM 711 N N . ALA A 1 94 ? -6.527 9.106 17.274 1.00 88.50 94 ALA A N 1
ATOM 712 C CA . ALA A 1 94 ? -5.849 9.942 18.267 1.00 88.50 94 ALA A CA 1
ATOM 713 C C . ALA A 1 94 ? -6.685 11.141 18.763 1.00 88.50 94 ALA A C 1
ATOM 715 O O . ALA A 1 94 ? -6.304 11.804 19.728 1.00 88.50 94 ALA A O 1
ATOM 716 N N . ALA A 1 95 ? -7.811 11.459 18.116 1.00 84.69 95 ALA A N 1
ATOM 717 C CA . ALA A 1 95 ? -8.636 12.605 18.487 1.00 84.69 95 ALA A CA 1
ATOM 718 C C . ALA A 1 95 ? -9.259 12.427 19.888 1.00 84.69 95 ALA A C 1
ATOM 720 O O . ALA A 1 95 ? -10.141 11.605 20.090 1.00 84.69 95 ALA A O 1
ATOM 721 N N . THR A 1 96 ? -8.841 13.231 20.864 1.00 67.44 96 THR A N 1
ATOM 722 C CA . THR A 1 96 ? -9.130 13.039 22.303 1.00 67.44 96 THR A CA 1
ATOM 723 C C . THR A 1 96 ? -10.581 13.257 22.736 1.00 67.44 96 THR A C 1
ATOM 725 O O . THR A 1 96 ? -10.934 12.949 23.873 1.00 67.44 96 THR A O 1
ATOM 728 N N . THR A 1 97 ? -11.447 13.794 21.874 1.00 63.81 97 THR A N 1
ATOM 729 C CA . THR A 1 97 ? -12.850 14.060 22.221 1.00 63.81 97 THR A CA 1
ATOM 730 C C . THR A 1 97 ? -13.793 13.356 21.259 1.00 63.81 97 THR A C 1
ATOM 732 O O . THR A 1 97 ? -13.761 13.590 20.053 1.00 63.81 97 THR A O 1
ATOM 735 N N . SER A 1 98 ? -14.701 12.535 21.790 1.00 61.06 98 SER A N 1
ATOM 736 C CA . SER A 1 98 ? -15.716 11.843 20.981 1.00 61.06 98 SER A CA 1
ATOM 737 C C . SER A 1 98 ? -16.604 12.826 20.191 1.00 61.06 98 SER A C 1
ATOM 739 O O . SER A 1 98 ? -16.991 12.552 19.060 1.00 61.06 98 SER A O 1
ATOM 741 N N . SER A 1 99 ? -16.813 14.045 20.709 1.00 60.41 99 SER A N 1
ATOM 742 C CA . SER A 1 99 ? -17.510 15.139 20.011 1.00 60.41 99 SER A CA 1
ATOM 743 C C . SER A 1 99 ? -16.791 15.658 18.755 1.00 60.41 99 SER A C 1
ATOM 745 O O . SER A 1 99 ? -17.432 16.264 17.893 1.00 60.41 99 SER A O 1
ATOM 747 N N . SER A 1 100 ? -15.483 15.415 18.615 1.00 62.12 100 SER A N 1
ATOM 748 C CA . SER A 1 100 ? -14.723 15.721 17.394 1.00 62.12 100 SER A CA 1
ATOM 749 C C . SER A 1 100 ? -14.890 14.652 16.304 1.00 62.12 100 SER A C 1
ATOM 751 O O . SER A 1 100 ? -14.729 14.948 15.117 1.00 62.12 100 SER A O 1
ATOM 753 N N . ARG A 1 101 ? -15.296 13.428 16.672 1.00 70.50 101 ARG A N 1
ATOM 754 C CA . ARG A 1 101 ? -15.493 12.306 15.746 1.00 70.50 101 ARG A CA 1
ATOM 755 C C . ARG A 1 101 ? -16.924 12.298 15.211 1.00 70.50 101 ARG A C 1
ATOM 757 O O . ARG A 1 101 ? -17.794 11.575 15.680 1.00 70.50 101 ARG A O 1
ATOM 764 N N . ARG A 1 102 ? -17.165 13.102 14.172 1.00 72.81 102 ARG A N 1
ATOM 765 C CA . ARG A 1 102 ? -18.459 13.140 13.454 1.00 72.81 102 ARG A CA 1
ATOM 766 C C . ARG A 1 102 ? -18.704 11.931 12.544 1.00 72.81 102 ARG A C 1
ATOM 768 O O . ARG A 1 102 ? -19.805 11.766 12.031 1.00 72.81 102 ARG A O 1
ATOM 775 N N . VAL A 1 103 ? -17.672 11.124 12.314 1.00 79.19 103 VAL A N 1
ATOM 776 C CA . VAL A 1 103 ? -17.687 9.938 11.453 1.00 79.19 103 VAL A CA 1
ATOM 777 C C . VAL A 1 103 ? -17.104 8.779 12.249 1.00 79.19 103 VAL A C 1
ATOM 779 O O . VAL A 1 103 ? -16.125 8.970 12.968 1.00 79.19 103 VAL A O 1
ATOM 782 N N . ARG A 1 104 ? -17.687 7.586 12.117 1.00 82.62 104 ARG A N 1
ATOM 783 C CA . ARG A 1 104 ? -17.123 6.341 12.652 1.00 82.62 104 ARG A CA 1
ATOM 784 C C . ARG A 1 104 ? -16.294 5.662 11.567 1.00 82.62 104 ARG A C 1
ATOM 786 O O . ARG A 1 104 ? -16.833 5.379 10.500 1.00 82.62 104 ARG A O 1
ATOM 793 N N . LEU A 1 105 ? -15.031 5.347 11.847 1.00 87.44 105 LEU A N 1
ATOM 794 C CA . LEU A 1 105 ? -14.239 4.486 10.970 1.00 87.44 105 LEU A CA 1
ATOM 795 C C . LEU A 1 105 ? -14.500 3.021 11.325 1.00 87.44 105 LEU A C 1
ATOM 797 O O . LEU A 1 105 ? -14.161 2.561 12.410 1.00 87.44 105 LEU A O 1
ATOM 801 N N . ALA A 1 106 ? -15.160 2.303 10.416 1.00 89.31 106 ALA A N 1
ATOM 802 C CA . ALA A 1 106 ? -15.486 0.888 10.590 1.00 89.31 106 ALA A CA 1
ATOM 803 C C . ALA A 1 106 ? -14.288 -0.033 10.317 1.00 89.31 106 ALA A C 1
ATOM 805 O O . ALA A 1 106 ? -14.169 -1.093 10.919 1.00 89.31 106 ALA A O 1
ATOM 806 N N . GLY A 1 107 ? -13.408 0.387 9.414 1.00 92.19 107 GLY A N 1
ATOM 807 C CA . GLY A 1 107 ? -12.223 -0.339 8.988 1.00 92.19 107 GLY A CA 1
ATOM 808 C C . GLY A 1 107 ? -11.424 0.501 7.994 1.00 92.19 107 GLY A C 1
ATOM 809 O O . GLY A 1 107 ? -11.931 1.501 7.483 1.00 92.19 107 GLY A O 1
ATOM 810 N N . VAL A 1 108 ? -10.188 0.094 7.713 1.00 94.25 108 VAL A N 1
ATOM 811 C CA . VAL A 1 108 ? -9.340 0.689 6.673 1.00 94.25 108 VAL A CA 1
ATOM 812 C C . VAL A 1 108 ? -8.841 -0.398 5.722 1.00 94.25 108 VAL A C 1
ATOM 814 O O . VAL A 1 108 ? -8.309 -1.414 6.160 1.00 94.25 108 VAL A O 1
ATOM 817 N N . VAL A 1 109 ? -9.027 -0.204 4.416 1.00 95.12 109 VAL A N 1
ATOM 818 C CA . VAL A 1 109 ? -8.502 -1.100 3.375 1.00 95.12 109 VAL A CA 1
ATOM 819 C C . VAL A 1 109 ? -7.305 -0.421 2.724 1.00 95.12 109 VAL A C 1
ATOM 821 O O . VAL A 1 109 ? -7.428 0.666 2.167 1.00 95.12 109 VAL A O 1
ATOM 824 N N . LEU A 1 110 ? -6.144 -1.060 2.816 1.00 95.50 110 LEU A N 1
ATOM 825 C CA . LEU A 1 110 ? -4.854 -0.537 2.390 1.00 95.50 110 LEU A CA 1
ATOM 826 C C . LEU A 1 110 ? -4.359 -1.377 1.214 1.00 95.50 110 LEU A C 1
ATOM 828 O O . LEU A 1 110 ? -3.837 -2.480 1.396 1.00 95.50 110 LEU A O 1
ATOM 832 N N . LEU A 1 111 ? -4.560 -0.864 0.001 1.00 95.69 111 LEU A N 1
ATOM 833 C CA . LEU A 1 111 ? -4.157 -1.537 -1.229 1.00 95.69 111 LEU A CA 1
ATOM 834 C C . LEU A 1 111 ? -2.692 -1.238 -1.537 1.00 95.69 111 LEU A C 1
ATOM 836 O O . LEU A 1 111 ? -2.383 -0.127 -1.967 1.00 95.69 111 LEU A O 1
ATOM 840 N N . GLN A 1 112 ? -1.812 -2.222 -1.325 1.00 96.25 112 GLN A N 1
ATOM 841 C CA . GLN A 1 112 ? -0.375 -2.113 -1.605 1.00 96.25 112 GLN A CA 1
ATOM 842 C C . GLN A 1 112 ? 0.228 -0.806 -1.053 1.00 96.25 112 GLN A C 1
ATOM 844 O O . GLN A 1 112 ? 0.815 -0.028 -1.810 1.00 96.25 112 GLN A O 1
ATOM 849 N N . PRO A 1 113 ? 0.020 -0.499 0.249 1.00 95.38 113 PRO A N 1
ATOM 850 C CA . PRO A 1 113 ? 0.275 0.831 0.786 1.00 95.38 113 PRO A CA 1
ATOM 851 C C . PRO A 1 113 ? 1.740 1.242 0.621 1.00 95.38 113 PRO A C 1
ATOM 853 O O . PRO A 1 113 ? 2.660 0.466 0.880 1.00 95.38 113 PRO A O 1
ATOM 856 N N . PHE A 1 114 ? 1.938 2.492 0.209 1.00 94.38 114 PHE A N 1
ATOM 857 C CA . PHE A 1 114 ? 3.248 3.054 -0.085 1.00 94.38 114 PHE A CA 1
ATOM 858 C C . PHE A 1 114 ? 3.884 3.596 1.201 1.00 94.38 114 PHE A C 1
ATOM 860 O O . PHE A 1 114 ? 3.679 4.745 1.597 1.00 94.38 114 PHE A O 1
ATOM 867 N N . PHE A 1 115 ? 4.652 2.746 1.869 1.00 95.38 115 PHE A N 1
ATOM 868 C CA . PHE A 1 115 ? 5.518 3.122 2.985 1.00 95.38 115 PHE A CA 1
ATOM 869 C C . PHE A 1 115 ? 6.979 2.963 2.582 1.00 95.38 115 PHE A C 1
ATOM 871 O O . PHE A 1 115 ? 7.283 2.357 1.555 1.00 95.38 115 PHE A O 1
ATOM 878 N N . GLY A 1 116 ? 7.874 3.550 3.363 1.00 93.50 116 GLY A N 1
ATOM 879 C CA . GLY A 1 116 ? 9.301 3.486 3.101 1.00 93.50 116 GLY A CA 1
ATOM 880 C C . GLY A 1 116 ? 10.116 3.757 4.352 1.00 93.50 116 GLY A C 1
ATOM 881 O O . GLY A 1 116 ? 9.570 3.962 5.429 1.00 93.50 116 GLY A O 1
ATOM 882 N N . GLY A 1 117 ? 11.422 3.769 4.164 1.00 94.00 117 GLY A N 1
ATOM 883 C CA . GLY A 1 117 ? 12.447 4.150 5.128 1.00 94.00 117 GLY A CA 1
ATOM 884 C C . GLY A 1 117 ? 13.750 4.342 4.363 1.00 94.00 117 GLY A C 1
ATOM 885 O O . GLY A 1 117 ? 13.797 4.041 3.165 1.00 94.00 117 GLY A O 1
ATOM 886 N N . GLU A 1 118 ? 14.794 4.871 4.996 1.00 94.38 118 GLU A N 1
ATOM 887 C CA . GLU A 1 118 ? 16.073 5.059 4.298 1.00 94.38 118 GLU A CA 1
ATOM 888 C C . GLU A 1 118 ? 16.741 3.728 3.931 1.00 94.38 118 GLU A C 1
ATOM 890 O O . GLU A 1 118 ? 17.261 3.576 2.817 1.00 94.38 118 GLU A O 1
ATOM 895 N N . GLU A 1 119 ? 16.645 2.737 4.820 1.00 94.75 119 GLU A N 1
ATOM 896 C CA . GLU A 1 119 ? 17.036 1.353 4.544 1.00 94.75 119 GLU A CA 1
ATOM 897 C C . GLU A 1 119 ? 16.329 0.826 3.287 1.00 94.75 119 GLU A C 1
ATOM 899 O O . GLU A 1 119 ? 15.150 1.092 3.060 1.00 94.75 119 GLU A O 1
ATOM 904 N N . ARG A 1 120 ? 17.040 0.048 2.465 1.00 95.38 120 ARG A N 1
ATOM 905 C CA . ARG A 1 120 ? 16.412 -0.719 1.386 1.00 95.38 120 ARG A CA 1
ATOM 906 C C . ARG A 1 120 ? 16.069 -2.109 1.876 1.00 95.38 120 ARG A C 1
ATOM 908 O O . ARG A 1 120 ? 16.921 -2.813 2.409 1.00 95.38 120 ARG A O 1
ATOM 915 N N . THR A 1 121 ? 14.830 -2.498 1.642 1.00 95.81 121 THR A N 1
ATOM 916 C CA . THR A 1 121 ? 14.356 -3.858 1.861 1.00 95.81 121 THR A CA 1
ATOM 917 C C . THR A 1 121 ? 14.907 -4.805 0.799 1.00 95.81 121 THR A C 1
ATOM 919 O O . THR A 1 121 ? 15.343 -4.398 -0.282 1.00 95.81 121 THR A O 1
ATOM 922 N N . GLU A 1 122 ? 14.880 -6.098 1.098 1.00 95.50 122 GLU A N 1
ATOM 923 C CA . GLU A 1 122 ? 15.333 -7.121 0.164 1.00 95.50 122 GLU A CA 1
ATOM 924 C C . GLU A 1 122 ? 14.457 -7.152 -1.093 1.00 95.50 122 GLU A C 1
ATOM 926 O O . GLU A 1 122 ? 14.981 -7.200 -2.208 1.00 95.50 122 GLU A O 1
ATOM 931 N N . ALA A 1 123 ? 13.131 -7.047 -0.939 1.00 95.00 123 ALA A N 1
ATOM 932 C CA . ALA A 1 123 ? 12.218 -6.959 -2.070 1.00 95.00 123 ALA A CA 1
ATOM 933 C C . ALA A 1 123 ? 12.499 -5.742 -2.958 1.00 95.00 123 ALA A C 1
ATOM 935 O O . ALA A 1 123 ? 12.465 -5.885 -4.180 1.00 95.00 123 ALA A O 1
ATOM 936 N N . GLU A 1 124 ? 12.826 -4.585 -2.372 1.00 95.31 124 GLU A N 1
ATOM 937 C CA . GLU A 1 124 ? 13.194 -3.388 -3.134 1.00 95.31 124 GLU A CA 1
ATOM 938 C C . GLU A 1 124 ? 14.389 -3.654 -4.056 1.00 95.31 124 GLU A C 1
ATOM 940 O O . GLU A 1 124 ? 14.346 -3.340 -5.242 1.00 95.31 124 GLU A O 1
ATOM 945 N N . LEU A 1 125 ? 15.436 -4.299 -3.538 1.00 94.50 125 LEU A N 1
ATOM 946 C CA . LEU A 1 125 ? 16.648 -4.605 -4.303 1.00 94.50 125 LEU A CA 1
ATOM 947 C C . LEU A 1 125 ? 16.435 -5.727 -5.328 1.00 94.50 125 LEU A C 1
ATOM 949 O O . LEU A 1 125 ? 16.953 -5.671 -6.447 1.00 94.50 125 LEU A O 1
ATOM 953 N N . ARG A 1 126 ? 15.685 -6.763 -4.947 1.00 94.12 126 ARG A N 1
ATOM 954 C CA . ARG A 1 126 ? 15.476 -7.968 -5.757 1.00 94.12 126 ARG A CA 1
ATOM 955 C C . ARG A 1 126 ? 14.492 -7.739 -6.905 1.00 94.12 126 ARG A C 1
ATOM 957 O O . ARG A 1 126 ? 14.651 -8.358 -7.959 1.00 94.12 126 ARG A O 1
ATOM 964 N N . LEU A 1 127 ? 13.488 -6.880 -6.713 1.00 94.31 127 LEU A N 1
ATOM 965 C CA . LEU A 1 127 ? 12.441 -6.604 -7.703 1.00 94.31 127 LEU A CA 1
ATOM 966 C C . LEU A 1 127 ? 12.683 -5.355 -8.549 1.00 94.31 127 LEU A C 1
ATOM 968 O O . LEU A 1 127 ? 11.944 -5.153 -9.518 1.00 94.31 127 LEU A O 1
ATOM 972 N N . ASP A 1 128 ? 13.703 -4.545 -8.256 1.00 92.75 128 ASP A N 1
ATOM 973 C CA . ASP A 1 128 ? 14.016 -3.386 -9.092 1.00 92.75 128 ASP A CA 1
ATOM 974 C C . ASP A 1 128 ? 14.355 -3.810 -10.531 1.00 92.75 128 ASP A C 1
ATOM 976 O O . ASP A 1 128 ? 15.228 -4.645 -10.789 1.00 92.75 128 ASP A O 1
ATOM 980 N N . GLY A 1 129 ? 13.610 -3.253 -11.486 1.00 88.50 129 GLY A N 1
ATOM 981 C CA . GLY A 1 129 ? 13.671 -3.633 -12.900 1.00 88.50 129 GLY A CA 1
ATOM 982 C C . GLY A 1 129 ? 12.968 -4.951 -13.264 1.00 88.50 129 GLY A C 1
ATOM 983 O O . GLY A 1 129 ? 12.953 -5.305 -14.441 1.00 88.50 129 GLY A O 1
ATOM 984 N N . VAL A 1 130 ? 12.371 -5.664 -12.300 1.00 89.88 130 VAL A N 1
ATOM 985 C CA . VAL A 1 130 ? 11.514 -6.847 -12.533 1.00 89.88 130 VAL A CA 1
ATOM 986 C C . VAL A 1 130 ? 10.035 -6.493 -12.362 1.00 89.88 130 VAL A C 1
ATOM 988 O O . VAL A 1 130 ? 9.200 -6.884 -13.181 1.00 89.88 130 VAL A O 1
ATOM 991 N N . GLY A 1 131 ? 9.704 -5.738 -11.310 1.00 84.00 131 GLY A N 1
ATOM 992 C CA . GLY A 1 131 ? 8.365 -5.200 -11.082 1.00 84.00 131 GLY A CA 1
ATOM 993 C C . GLY A 1 131 ? 8.004 -4.154 -12.150 1.00 84.00 131 GLY A C 1
ATOM 994 O O . GLY A 1 131 ? 8.756 -3.198 -12.335 1.00 84.00 131 GLY A O 1
ATOM 995 N N . PRO A 1 132 ? 6.865 -4.279 -12.860 1.00 84.06 132 PRO A N 1
ATOM 996 C CA . PRO A 1 132 ? 6.605 -3.455 -14.045 1.00 84.06 132 PRO A CA 1
ATOM 997 C C . PRO A 1 132 ? 6.074 -2.044 -13.753 1.00 84.06 132 PRO A C 1
ATOM 999 O O . PRO A 1 132 ? 5.925 -1.261 -14.685 1.00 84.06 132 PRO A O 1
ATOM 1002 N N . VAL A 1 133 ? 5.739 -1.717 -12.499 1.00 86.19 133 VAL A N 1
ATOM 1003 C CA . VAL A 1 133 ? 5.034 -0.463 -12.154 1.00 86.19 133 VAL A CA 1
ATOM 1004 C C . VAL A 1 133 ? 5.848 0.437 -11.224 1.00 86.19 133 VAL A C 1
ATOM 1006 O O . VAL A 1 133 ? 5.966 1.635 -11.490 1.00 86.19 133 VAL A O 1
ATOM 1009 N N . VAL A 1 134 ? 6.417 -0.119 -10.150 1.00 87.25 134 VAL A N 1
ATOM 1010 C CA . VAL A 1 134 ? 7.210 0.628 -9.161 1.00 87.25 134 VAL A CA 1
ATOM 1011 C C . VAL A 1 134 ? 8.676 0.224 -9.276 1.00 87.25 134 VAL A C 1
ATOM 1013 O O . VAL A 1 134 ? 9.040 -0.898 -8.933 1.00 87.25 134 VAL A O 1
ATOM 1016 N N . SER A 1 135 ? 9.510 1.154 -9.741 1.00 90.19 135 SER A N 1
ATOM 1017 C CA . SER A 1 135 ? 10.972 1.058 -9.676 1.00 90.19 135 SER A CA 1
ATOM 1018 C C . SER A 1 135 ? 11.516 1.881 -8.513 1.00 90.19 135 SER A C 1
ATOM 1020 O O . SER A 1 135 ? 10.851 2.804 -8.029 1.00 90.19 135 SER A O 1
ATOM 1022 N N . MET A 1 136 ? 12.754 1.606 -8.109 1.00 90.81 136 MET A N 1
ATOM 1023 C CA . MET A 1 136 ? 13.408 2.349 -7.029 1.00 90.81 136 MET A CA 1
ATOM 1024 C C . MET A 1 136 ? 13.619 3.818 -7.387 1.00 90.81 136 MET A C 1
ATOM 1026 O O . MET A 1 136 ? 13.323 4.703 -6.587 1.00 90.81 136 MET A O 1
ATOM 1030 N N . ALA A 1 137 ? 14.018 4.097 -8.630 1.00 89.56 137 ALA A N 1
ATOM 1031 C CA . ALA A 1 137 ? 14.161 5.465 -9.123 1.00 89.56 137 ALA A CA 1
ATOM 1032 C C . ALA A 1 137 ? 12.841 6.253 -9.039 1.00 89.56 137 ALA A C 1
ATOM 1034 O O . ALA A 1 137 ? 12.835 7.419 -8.635 1.00 89.56 137 ALA A O 1
ATOM 1035 N N . ARG A 1 138 ? 11.717 5.607 -9.384 1.00 87.69 138 ARG A N 1
ATOM 1036 C CA . ARG A 1 138 ? 10.384 6.210 -9.298 1.00 87.69 138 ARG A CA 1
ATOM 1037 C C . ARG A 1 138 ? 9.945 6.398 -7.847 1.00 87.69 138 ARG A C 1
ATOM 1039 O O . ARG A 1 138 ? 9.429 7.460 -7.515 1.00 87.69 138 ARG A O 1
ATOM 1046 N N . ALA A 1 139 ? 10.174 5.411 -6.982 1.00 91.38 139 ALA A N 1
ATOM 1047 C CA . ALA A 1 139 ? 9.855 5.517 -5.561 1.00 91.38 139 ALA A CA 1
ATOM 1048 C C . ALA A 1 139 ? 10.624 6.660 -4.882 1.00 91.38 139 ALA A C 1
ATOM 1050 O O . ALA A 1 139 ? 10.028 7.482 -4.188 1.00 91.38 139 ALA A O 1
ATOM 1051 N N . ASP A 1 140 ? 11.923 6.774 -5.155 1.00 92.19 140 ASP A N 1
ATOM 1052 C CA . ASP A 1 140 ? 12.763 7.849 -4.625 1.00 92.19 140 ASP A CA 1
ATOM 1053 C C . ASP A 1 140 ? 12.321 9.219 -5.125 1.00 92.19 140 ASP A C 1
ATOM 1055 O O . ASP A 1 140 ? 12.339 10.198 -4.379 1.00 92.19 140 ASP A O 1
ATOM 1059 N N . TRP A 1 141 ? 11.917 9.300 -6.392 1.00 89.25 141 TRP A N 1
ATOM 1060 C CA . TRP A 1 141 ? 11.348 10.521 -6.938 1.00 89.25 141 TRP A CA 1
ATOM 1061 C C . TRP A 1 141 ? 10.051 10.914 -6.222 1.00 89.25 141 TRP A C 1
ATOM 1063 O O . TRP A 1 141 ? 9.927 12.061 -5.791 1.00 89.25 141 TRP A O 1
ATOM 1073 N N . CYS A 1 142 ? 9.127 9.966 -6.027 1.00 90.06 142 CYS A N 1
ATOM 1074 C CA . CYS A 1 142 ? 7.885 10.200 -5.290 1.00 90.06 142 CYS A CA 1
ATOM 1075 C C . CYS A 1 142 ? 8.160 10.710 -3.870 1.00 90.06 142 CYS A C 1
ATOM 1077 O O . CYS A 1 142 ? 7.525 11.671 -3.438 1.00 90.06 142 CYS A O 1
ATOM 1079 N N . TRP A 1 143 ? 9.131 10.125 -3.162 1.00 92.69 143 TRP A N 1
ATOM 1080 C CA . TRP A 1 143 ? 9.489 10.578 -1.818 1.00 92.69 143 TRP A CA 1
ATOM 1081 C C . TRP A 1 143 ? 10.083 11.981 -1.800 1.00 92.69 143 TRP A C 1
ATOM 1083 O O . TRP A 1 143 ? 9.644 12.800 -0.996 1.00 92.69 143 TRP A O 1
ATOM 1093 N N . ARG A 1 144 ? 10.997 12.305 -2.724 1.00 91.19 144 ARG A N 1
ATOM 1094 C CA . ARG A 1 144 ? 11.534 13.671 -2.854 1.00 91.19 144 ARG A CA 1
ATOM 1095 C C . ARG A 1 144 ? 10.452 14.707 -3.156 1.00 91.19 144 ARG A C 1
ATOM 1097 O O . ARG A 1 144 ? 10.568 15.842 -2.715 1.00 91.19 144 ARG A O 1
ATOM 1104 N N . ALA A 1 145 ? 9.424 14.336 -3.918 1.00 88.25 145 ALA A N 1
ATOM 1105 C CA . ALA A 1 145 ? 8.318 15.230 -4.248 1.00 88.25 145 ALA A CA 1
ATOM 1106 C C . ALA A 1 145 ? 7.303 15.391 -3.099 1.00 88.25 145 ALA A C 1
ATOM 1108 O O . ALA A 1 145 ? 6.625 16.415 -3.022 1.00 88.25 145 ALA A O 1
ATOM 1109 N N . PHE A 1 146 ? 7.164 14.379 -2.239 1.00 91.19 146 PHE A N 1
ATOM 1110 C CA . PHE A 1 146 ? 6.174 14.344 -1.160 1.00 91.19 146 PHE A CA 1
ATOM 1111 C C . PHE A 1 146 ? 6.695 14.903 0.170 1.00 91.19 146 PHE A C 1
ATOM 1113 O O . PHE A 1 146 ? 5.935 15.518 0.920 1.00 91.19 146 PHE A O 1
ATOM 1120 N N . LEU A 1 147 ? 7.966 14.661 0.485 1.00 93.62 147 LEU A N 1
ATOM 1121 C CA . LEU A 1 147 ? 8.553 15.000 1.776 1.00 93.62 147 LEU A CA 1
ATOM 1122 C C . LEU A 1 147 ? 9.036 16.461 1.826 1.00 93.62 147 LEU A C 1
ATOM 1124 O O . LEU A 1 147 ? 9.355 17.041 0.786 1.00 93.62 147 LEU A O 1
ATOM 1128 N N . PRO A 1 148 ? 9.096 17.076 3.025 1.00 94.38 148 PRO A N 1
ATOM 1129 C CA . PRO A 1 148 ? 9.684 18.402 3.193 1.00 94.38 148 PRO A CA 1
ATOM 1130 C C . PRO A 1 148 ? 11.132 18.465 2.692 1.00 94.38 148 PRO A C 1
ATOM 1132 O O . PRO A 1 148 ? 11.864 17.478 2.747 1.00 94.38 148 PRO A O 1
ATOM 1135 N N . GLU A 1 149 ? 11.574 19.647 2.262 1.00 91.81 149 GLU A N 1
ATOM 1136 C CA . GLU A 1 149 ? 12.967 19.852 1.861 1.00 91.81 149 GLU A CA 1
ATOM 1137 C C . GLU A 1 149 ? 13.928 19.492 3.008 1.00 91.81 149 GLU A C 1
ATOM 1139 O O . GLU A 1 149 ? 13.746 19.919 4.148 1.00 91.81 149 GLU A O 1
ATOM 1144 N N . GLY A 1 150 ? 14.941 18.678 2.701 1.00 92.50 150 GLY A N 1
ATOM 1145 C CA . GLY A 1 150 ? 15.918 18.183 3.674 1.00 92.50 150 GLY A CA 1
ATOM 1146 C C . GLY A 1 150 ? 15.450 16.997 4.525 1.00 92.50 150 GLY A C 1
ATOM 1147 O O . GLY A 1 150 ? 16.265 16.458 5.270 1.00 92.50 150 GLY A O 1
ATOM 1148 N N . ALA A 1 151 ? 14.189 16.568 4.415 1.00 94.88 151 ALA A N 1
ATOM 1149 C CA . ALA A 1 151 ? 13.724 15.336 5.043 1.00 94.88 151 ALA A CA 1
ATOM 1150 C C . ALA A 1 151 ? 14.141 14.108 4.220 1.00 94.88 151 ALA A C 1
ATOM 1152 O O . ALA A 1 151 ? 14.115 14.123 2.988 1.00 94.88 151 ALA A O 1
ATOM 1153 N N . ASP A 1 152 ? 14.492 13.037 4.920 1.00 94.94 152 ASP A N 1
ATOM 1154 C CA . ASP A 1 152 ? 14.763 11.724 4.346 1.00 94.94 152 ASP A CA 1
ATOM 1155 C C . ASP A 1 152 ? 13.536 10.803 4.473 1.00 94.94 152 ASP A C 1
ATOM 1157 O O . ASP A 1 152 ? 12.483 11.186 4.998 1.00 94.94 152 ASP A O 1
ATOM 1161 N N . ARG A 1 153 ? 13.641 9.573 3.967 1.00 94.06 153 ARG A N 1
ATOM 1162 C CA . ARG A 1 153 ? 12.536 8.606 3.975 1.00 94.06 153 ARG A CA 1
ATOM 1163 C C . ARG A 1 153 ? 12.234 8.037 5.358 1.00 94.06 153 ARG A C 1
ATOM 1165 O O . ARG A 1 153 ? 11.198 7.394 5.481 1.00 94.06 153 ARG A O 1
ATOM 1172 N N . ASP A 1 154 ? 13.045 8.311 6.382 1.00 94.31 154 ASP A N 1
ATOM 1173 C CA . ASP A 1 154 ? 12.721 7.988 7.779 1.00 94.31 154 ASP A CA 1
ATOM 1174 C C . ASP A 1 154 ? 11.788 9.027 8.423 1.00 94.31 154 ASP A C 1
ATOM 1176 O O . ASP A 1 154 ? 11.316 8.850 9.549 1.00 94.31 154 ASP A O 1
ATOM 1180 N N . HIS A 1 155 ? 11.432 10.087 7.690 1.00 93.62 155 HIS A N 1
ATOM 1181 C CA . HIS A 1 155 ? 10.392 11.020 8.098 1.00 93.62 155 HIS A CA 1
ATOM 1182 C C . HIS A 1 155 ? 9.061 10.288 8.405 1.00 93.62 155 HIS A C 1
ATOM 1184 O O . HIS A 1 155 ? 8.623 9.456 7.602 1.00 93.62 155 HIS A O 1
ATOM 1190 N N . PRO A 1 156 ? 8.318 10.650 9.477 1.00 92.31 156 PRO A N 1
ATOM 1191 C CA . PRO A 1 156 ? 7.094 9.948 9.902 1.00 92.31 156 PRO A CA 1
ATOM 1192 C C . PRO A 1 156 ? 5.965 9.873 8.863 1.00 92.31 156 PRO A C 1
ATOM 1194 O O . PRO A 1 156 ? 5.032 9.087 8.997 1.00 92.31 156 PRO A O 1
ATOM 1197 N N . ALA A 1 157 ? 6.015 10.711 7.826 1.00 91.69 157 ALA A N 1
ATOM 1198 C CA . ALA A 1 157 ? 5.076 10.638 6.708 1.00 91.69 157 ALA A CA 1
ATOM 1199 C C . ALA A 1 157 ? 5.332 9.419 5.797 1.00 91.69 157 ALA A C 1
ATOM 1201 O O . ALA A 1 157 ? 4.382 8.894 5.219 1.00 91.69 157 ALA A O 1
ATOM 1202 N N . ALA A 1 158 ? 6.581 8.959 5.687 1.00 93.31 158 ALA A N 1
ATOM 1203 C CA . ALA A 1 158 ? 6.992 7.813 4.876 1.00 93.31 158 ALA A CA 1
ATOM 1204 C C . ALA A 1 158 ? 7.206 6.548 5.728 1.00 93.31 158 ALA A C 1
ATOM 1206 O O . ALA A 1 158 ? 6.668 5.488 5.391 1.00 93.31 158 ALA A O 1
ATOM 1207 N N . HIS A 1 159 ? 7.917 6.681 6.853 1.00 94.00 159 HIS A N 1
ATOM 1208 C CA . HIS A 1 159 ? 8.307 5.572 7.723 1.00 94.00 159 HIS A CA 1
ATOM 1209 C C . HIS A 1 159 ? 7.412 5.474 8.959 1.00 94.00 159 HIS A C 1
ATOM 1211 O O . HIS A 1 159 ? 7.633 6.100 9.991 1.00 94.00 159 HIS A O 1
ATOM 1217 N N . VAL A 1 160 ? 6.385 4.630 8.856 1.00 92.44 160 VAL A N 1
ATOM 1218 C CA . VAL A 1 160 ? 5.378 4.417 9.917 1.00 92.44 160 VAL A CA 1
ATOM 1219 C C . VAL A 1 160 ? 5.568 3.096 10.673 1.00 92.44 160 VAL A C 1
ATOM 1221 O O . VAL A 1 160 ? 4.720 2.694 11.462 1.00 92.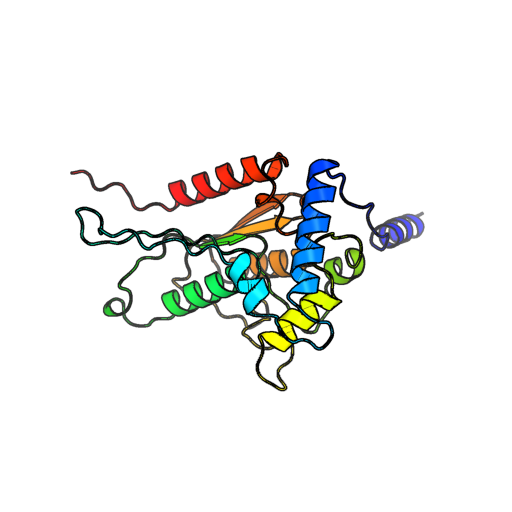44 160 VAL A O 1
ATOM 1224 N N . THR A 1 161 ? 6.651 2.369 10.391 1.00 89.69 161 THR A N 1
ATOM 1225 C CA . THR A 1 161 ? 6.892 0.998 10.876 1.00 89.69 161 THR A CA 1
ATOM 1226 C C . THR A 1 161 ? 8.011 0.878 11.906 1.00 89.69 161 THR A C 1
ATOM 1228 O O . THR A 1 161 ? 8.343 -0.245 12.288 1.00 89.69 161 THR A O 1
ATOM 1231 N N . GLY A 1 162 ? 8.592 2.002 12.338 1.00 78.75 162 GLY A N 1
ATOM 1232 C CA . GLY A 1 162 ? 9.692 2.033 13.304 1.00 78.75 162 GLY A CA 1
ATOM 1233 C C . GLY A 1 162 ? 9.337 1.392 14.651 1.00 78.75 162 GLY A C 1
ATOM 1234 O O . GLY A 1 162 ? 8.166 1.216 14.988 1.00 78.75 162 GLY A O 1
ATOM 1235 N N . GLU A 1 163 ? 10.352 1.040 15.442 1.00 69.94 163 GLU A N 1
ATOM 1236 C CA . GLU A 1 163 ? 10.174 0.336 16.726 1.00 69.94 163 GLU A CA 1
ATOM 1237 C C . GLU A 1 163 ? 9.300 1.110 17.724 1.00 69.94 163 GLU A C 1
ATOM 1239 O O . GLU A 1 163 ? 8.523 0.503 18.456 1.00 69.94 163 GLU A O 1
ATOM 1244 N N . ASN A 1 164 ? 9.354 2.444 17.673 1.00 62.34 164 ASN A N 1
ATOM 1245 C CA . ASN A 1 164 ? 8.551 3.351 18.499 1.00 62.34 164 ASN A CA 1
ATOM 1246 C C . ASN A 1 164 ? 7.295 3.870 17.778 1.00 62.34 164 ASN A C 1
ATOM 1248 O O . ASN A 1 164 ? 6.762 4.915 18.148 1.00 62.34 164 ASN A O 1
ATOM 1252 N N . ALA A 1 165 ? 6.840 3.203 16.711 1.00 74.25 165 ALA A N 1
ATOM 1253 C CA . ALA A 1 165 ? 5.604 3.574 16.031 1.00 74.25 165 ALA A CA 1
ATOM 1254 C C . ALA A 1 165 ? 4.401 3.273 16.941 1.00 74.25 165 ALA A C 1
ATOM 1256 O O . ALA A 1 165 ? 3.840 2.172 16.932 1.00 74.25 165 ALA A O 1
ATOM 1257 N N . GLU A 1 166 ? 4.029 4.264 17.747 1.00 76.00 166 GLU A N 1
ATOM 1258 C CA . GLU A 1 166 ? 2.840 4.225 18.585 1.00 76.00 166 GLU A CA 1
ATOM 1259 C C . GLU A 1 166 ? 1.592 4.435 17.731 1.00 76.00 166 GLU A C 1
ATOM 1261 O O . GLU A 1 166 ? 1.500 5.355 16.913 1.00 76.00 166 GLU A O 1
ATOM 1266 N N . LEU A 1 167 ? 0.596 3.576 17.935 1.00 86.06 167 LEU A N 1
ATOM 1267 C CA . LEU A 1 167 ? -0.685 3.685 17.262 1.00 86.06 167 LEU A CA 1
ATOM 1268 C C . LEU A 1 167 ? -1.787 3.949 18.282 1.00 86.06 167 LEU A C 1
ATOM 1270 O O . LEU A 1 167 ? -1.920 3.219 19.263 1.00 86.06 167 LEU A O 1
ATOM 1274 N N . ALA A 1 168 ? -2.616 4.959 18.015 1.00 87.00 168 ALA A N 1
ATOM 1275 C CA . ALA A 1 168 ? -3.742 5.293 18.878 1.00 87.00 168 ALA A CA 1
ATOM 1276 C C . ALA A 1 168 ? -4.623 4.064 19.175 1.00 87.00 168 ALA A C 1
ATOM 1278 O O . ALA A 1 168 ? -4.837 3.199 18.318 1.00 87.00 168 ALA A O 1
ATOM 1279 N N . GLU A 1 169 ? -5.134 3.981 20.405 1.00 85.94 169 GLU A N 1
ATOM 1280 C CA . GLU A 1 169 ? -5.883 2.820 20.897 1.00 85.94 169 GLU A CA 1
ATOM 1281 C C . GLU A 1 169 ? -7.084 2.489 19.996 1.00 85.94 169 GLU A C 1
ATOM 1283 O O . GLU A 1 169 ? -7.247 1.342 19.582 1.00 85.94 169 GLU A O 1
ATOM 1288 N N . GLU A 1 170 ? -7.824 3.515 19.574 1.00 89.69 170 GLU A N 1
ATOM 1289 C CA . GLU A 1 170 ? -9.030 3.401 18.747 1.00 89.69 170 GLU A CA 1
ATOM 1290 C C . GLU A 1 170 ? -8.761 3.176 17.244 1.00 89.69 170 GLU A C 1
ATOM 1292 O O . GLU A 1 170 ? -9.677 3.304 16.435 1.00 89.69 170 GLU A O 1
ATOM 1297 N N . PHE A 1 171 ? -7.526 2.873 16.821 1.00 92.88 171 PHE A N 1
ATOM 1298 C CA . PHE A 1 171 ? -7.244 2.632 15.400 1.00 92.88 171 PHE A CA 1
ATOM 1299 C C . PHE A 1 171 ? -8.119 1.486 14.849 1.00 92.88 171 PHE A C 1
ATOM 1301 O O . PHE A 1 171 ? -8.171 0.418 15.468 1.00 92.88 171 PHE A O 1
ATOM 1308 N N . PRO A 1 172 ? -8.807 1.683 13.706 1.00 93.06 172 PRO A N 1
ATOM 1309 C CA . PRO A 1 172 ? -9.807 0.736 13.226 1.00 93.06 172 PRO A CA 1
ATOM 1310 C C . PRO A 1 172 ? -9.173 -0.573 12.722 1.00 93.06 172 PRO A C 1
ATOM 1312 O O . PRO A 1 172 ? -7.985 -0.596 12.386 1.00 93.06 172 PRO A O 1
ATOM 1315 N N . PRO A 1 173 ? -9.956 -1.663 12.600 1.00 95.44 173 PRO A N 1
ATOM 1316 C CA . PRO A 1 173 ? -9.515 -2.875 11.915 1.00 95.44 173 PRO A CA 1
ATOM 1317 C C . PRO A 1 173 ? -8.957 -2.561 10.524 1.00 95.44 173 PRO A C 1
ATOM 1319 O O . PRO A 1 173 ? -9.514 -1.733 9.800 1.00 95.44 173 PRO A O 1
ATOM 1322 N N . ALA A 1 174 ? -7.878 -3.232 10.133 1.00 96.50 174 ALA A N 1
ATOM 1323 C CA . ALA A 1 174 ? -7.193 -2.975 8.873 1.00 96.50 174 ALA A CA 1
ATOM 1324 C C . ALA A 1 174 ? -7.147 -4.216 7.978 1.00 96.50 174 ALA A C 1
ATOM 1326 O O . ALA A 1 174 ? -6.911 -5.328 8.447 1.00 96.50 174 ALA A O 1
ATOM 1327 N N . MET A 1 175 ? -7.310 -4.011 6.675 1.00 97.81 175 MET A N 1
ATOM 1328 C CA . MET A 1 175 ? -6.941 -4.968 5.638 1.00 97.81 175 MET A CA 1
ATOM 1329 C C . MET A 1 175 ? -5.713 -4.432 4.904 1.00 97.81 175 MET A C 1
ATOM 1331 O O . MET A 1 175 ? -5.747 -3.306 4.418 1.00 97.81 175 MET A O 1
ATOM 1335 N N . VAL A 1 176 ? -4.642 -5.219 4.817 1.00 97.94 176 VAL A N 1
ATOM 1336 C CA . VAL A 1 176 ? -3.408 -4.877 4.095 1.00 97.94 176 VAL A CA 1
ATOM 1337 C C . VAL A 1 176 ? -3.245 -5.842 2.931 1.00 97.94 176 VAL A C 1
ATOM 1339 O O . VAL A 1 176 ? -3.165 -7.052 3.137 1.00 97.94 176 VAL A O 1
ATOM 1342 N N . VAL A 1 177 ? -3.206 -5.307 1.714 1.00 97.94 177 VAL A N 1
ATOM 1343 C CA . VAL A 1 177 ? -3.043 -6.097 0.490 1.00 97.94 177 VAL A CA 1
ATOM 1344 C C . VAL A 1 177 ? -1.604 -6.020 0.015 1.00 97.94 177 VAL A C 1
ATOM 1346 O O . VAL A 1 177 ? -1.065 -4.921 -0.101 1.00 97.94 177 VAL A O 1
ATOM 1349 N N . VAL A 1 178 ? -1.018 -7.176 -0.291 1.00 98.12 178 VAL A N 1
ATOM 1350 C CA . VAL A 1 178 ? 0.381 -7.318 -0.708 1.00 98.12 178 VAL A CA 1
ATOM 1351 C C . VAL A 1 178 ? 0.450 -8.068 -2.037 1.00 98.12 178 VAL A C 1
ATOM 1353 O O . VAL A 1 178 ? -0.182 -9.114 -2.191 1.00 98.12 178 VAL A O 1
ATOM 1356 N N . GLY A 1 179 ? 1.214 -7.544 -2.997 1.00 96.81 179 GLY A N 1
ATOM 1357 C CA . GLY A 1 179 ? 1.524 -8.241 -4.252 1.00 96.81 179 GLY A CA 1
ATOM 1358 C C . GLY A 1 179 ? 2.944 -8.798 -4.228 1.00 96.81 179 GLY A C 1
ATOM 1359 O O . GLY A 1 179 ? 3.861 -8.103 -3.804 1.00 96.81 179 GLY A O 1
ATOM 1360 N N . GLY A 1 180 ? 3.159 -10.032 -4.685 1.00 95.75 180 GLY A N 1
ATOM 1361 C CA . GLY A 1 180 ? 4.490 -10.656 -4.632 1.00 95.75 180 GLY A CA 1
ATOM 1362 C C . GLY A 1 180 ? 5.513 -10.066 -5.612 1.00 95.75 180 GLY A C 1
ATOM 1363 O O . GLY A 1 180 ? 6.716 -10.172 -5.371 1.00 95.75 180 GLY A O 1
ATOM 1364 N N . TYR A 1 181 ? 5.048 -9.390 -6.668 1.00 95.56 181 TYR A N 1
ATOM 1365 C CA . TYR A 1 181 ? 5.868 -8.604 -7.603 1.00 95.56 181 TYR A CA 1
ATOM 1366 C C . TYR A 1 181 ? 5.806 -7.096 -7.324 1.00 95.56 181 TYR A C 1
ATOM 1368 O O . TYR A 1 181 ? 6.150 -6.278 -8.181 1.00 95.56 181 TYR A O 1
ATOM 1376 N N . ASP A 1 182 ? 5.336 -6.713 -6.139 1.00 95.38 182 ASP A N 1
ATOM 1377 C CA . ASP A 1 182 ? 5.411 -5.345 -5.655 1.00 95.38 182 ASP A CA 1
ATOM 1378 C C . ASP A 1 182 ? 6.755 -5.109 -4.962 1.00 95.38 182 ASP A C 1
ATOM 1380 O O . ASP A 1 182 ? 7.088 -5.761 -3.971 1.00 95.38 182 ASP A O 1
ATOM 1384 N N . THR A 1 183 ? 7.516 -4.148 -5.471 1.00 94.81 183 THR A N 1
ATOM 1385 C CA . THR A 1 183 ? 8.805 -3.718 -4.922 1.00 94.81 183 THR A CA 1
ATOM 1386 C C . THR A 1 183 ? 8.685 -3.270 -3.458 1.00 94.81 183 THR A C 1
ATOM 1388 O O . THR A 1 183 ? 9.629 -3.425 -2.694 1.00 94.81 183 THR A O 1
ATOM 1391 N N . LEU A 1 184 ? 7.511 -2.790 -3.026 1.00 95.56 184 LEU A N 1
ATOM 1392 C CA . LEU A 1 184 ? 7.259 -2.307 -1.661 1.00 95.56 184 LEU A CA 1
ATOM 1393 C C . LEU A 1 184 ? 6.696 -3.377 -0.709 1.00 95.56 184 LEU A C 1
ATOM 1395 O O . LEU A 1 184 ? 6.338 -3.055 0.427 1.00 95.56 184 LEU A O 1
ATOM 1399 N N . GLN A 1 185 ? 6.588 -4.639 -1.138 1.00 96.62 185 GLN A N 1
ATOM 1400 C CA . GLN A 1 185 ? 5.910 -5.689 -0.364 1.00 96.62 185 GLN A CA 1
ATOM 1401 C C . GLN A 1 185 ? 6.461 -5.871 1.057 1.00 96.62 185 GLN A C 1
ATOM 1403 O O . GLN A 1 185 ? 5.700 -6.134 1.989 1.00 96.62 185 GLN A O 1
ATOM 1408 N N . ASP A 1 186 ? 7.763 -5.678 1.258 1.00 97.56 186 ASP A N 1
ATOM 1409 C CA . ASP A 1 186 ? 8.374 -5.831 2.577 1.00 97.56 186 ASP A CA 1
ATOM 1410 C C . ASP A 1 186 ? 7.954 -4.705 3.522 1.00 97.56 186 ASP A C 1
ATOM 1412 O O . ASP A 1 186 ? 7.626 -4.973 4.678 1.00 97.56 186 ASP A O 1
ATOM 1416 N N . TRP A 1 187 ? 7.847 -3.465 3.036 1.00 97.06 187 TRP A N 1
ATOM 1417 C CA . TRP A 1 187 ? 7.282 -2.357 3.811 1.00 97.06 187 TRP A CA 1
ATOM 1418 C C . TRP A 1 187 ? 5.823 -2.615 4.196 1.00 97.06 187 TRP A C 1
ATOM 1420 O O . TRP A 1 187 ? 5.418 -2.357 5.332 1.00 97.06 187 TRP A O 1
ATOM 1430 N N . GLN A 1 188 ? 5.040 -3.201 3.291 1.00 97.62 188 GLN A N 1
ATOM 1431 C CA . GLN A 1 188 ? 3.638 -3.551 3.535 1.00 97.62 188 GLN A CA 1
ATOM 1432 C C . GLN A 1 188 ? 3.512 -4.645 4.610 1.00 97.62 188 GLN A C 1
ATOM 1434 O O . GLN A 1 188 ? 2.694 -4.534 5.529 1.00 97.62 188 GLN A O 1
ATOM 1439 N N . ARG A 1 189 ? 4.370 -5.673 4.558 1.00 98.00 189 ARG A N 1
ATOM 1440 C CA . ARG A 1 189 ? 4.443 -6.722 5.589 1.00 98.00 189 ARG A CA 1
ATOM 1441 C C . ARG A 1 189 ? 4.939 -6.179 6.930 1.00 98.00 189 ARG A C 1
ATOM 1443 O O . ARG A 1 189 ? 4.341 -6.490 7.963 1.00 98.00 189 ARG A O 1
ATOM 1450 N N . ARG A 1 190 ? 5.975 -5.329 6.931 1.00 97.00 190 ARG A N 1
ATOM 1451 C CA . ARG A 1 190 ? 6.482 -4.633 8.131 1.00 97.00 190 ARG A CA 1
ATOM 1452 C C . ARG A 1 190 ? 5.370 -3.814 8.790 1.00 97.00 190 ARG A C 1
ATOM 1454 O O . ARG A 1 190 ? 5.200 -3.888 10.007 1.00 97.00 190 ARG A O 1
ATOM 1461 N N . TYR A 1 191 ? 4.561 -3.117 7.994 1.00 96.75 191 TYR A N 1
ATOM 1462 C CA . TYR A 1 191 ? 3.409 -2.355 8.467 1.00 96.75 191 TYR A CA 1
ATOM 1463 C C . TYR A 1 191 ? 2.330 -3.234 9.105 1.00 96.75 191 TYR A C 1
ATOM 1465 O O . TYR A 1 191 ? 1.900 -2.966 10.228 1.00 96.75 191 TYR A O 1
ATOM 1473 N N . ALA A 1 192 ? 1.938 -4.329 8.449 1.00 97.06 192 ALA A N 1
ATOM 1474 C CA . ALA A 1 192 ? 1.008 -5.287 9.042 1.00 97.06 192 ALA A CA 1
ATOM 1475 C C . ALA A 1 192 ? 1.547 -5.869 10.364 1.00 97.06 192 ALA A C 1
ATOM 1477 O O . ALA A 1 192 ? 0.795 -6.045 11.325 1.00 97.06 192 ALA A O 1
ATOM 1478 N N . GLY A 1 193 ? 2.857 -6.123 10.437 1.00 96.00 193 GLY A N 1
ATOM 1479 C CA . GL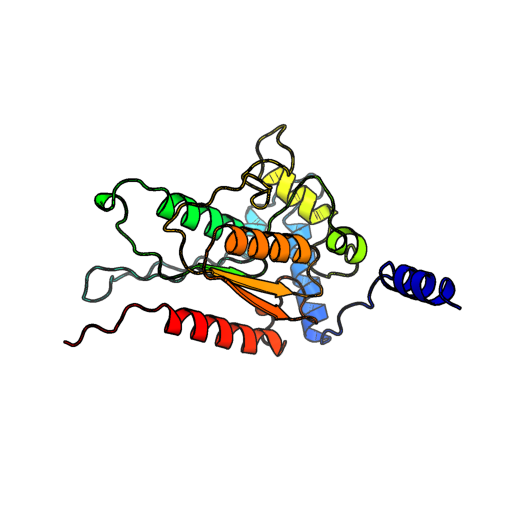Y A 1 193 ? 3.547 -6.515 11.664 1.00 96.00 193 GLY A CA 1
ATOM 1480 C C . GLY A 1 193 ? 3.459 -5.452 12.763 1.00 96.00 193 GLY A C 1
ATOM 1481 O O . GLY A 1 193 ? 3.102 -5.783 13.891 1.00 96.00 193 GLY A O 1
ATOM 1482 N N . MET A 1 194 ? 3.724 -4.182 12.441 1.00 95.56 194 MET A N 1
ATOM 1483 C CA . MET A 1 194 ? 3.600 -3.052 13.374 1.00 95.56 194 MET A CA 1
ATOM 1484 C C . MET A 1 194 ? 2.179 -2.939 13.937 1.00 95.56 194 MET A C 1
ATOM 1486 O O . MET A 1 194 ? 2.012 -2.841 15.154 1.00 95.56 194 MET A O 1
ATOM 1490 N N . LEU A 1 195 ? 1.154 -3.035 13.084 1.00 95.44 195 LEU A N 1
ATOM 1491 C CA . LEU A 1 195 ? -0.242 -2.999 13.520 1.00 95.44 195 LEU A CA 1
ATOM 1492 C C . LEU A 1 195 ? -0.571 -4.147 14.491 1.00 95.44 195 LEU A C 1
ATOM 1494 O O . LEU A 1 195 ? -1.196 -3.921 15.528 1.00 95.44 195 LEU A O 1
ATOM 1498 N N . ARG A 1 196 ? -0.115 -5.372 14.190 1.00 95.38 196 ARG A N 1
ATOM 1499 C CA . ARG A 1 196 ? -0.309 -6.544 15.063 1.00 95.38 196 ARG A CA 1
ATOM 1500 C C . ARG A 1 196 ? 0.401 -6.388 16.407 1.00 95.38 196 ARG A C 1
ATOM 1502 O O . ARG A 1 196 ? -0.195 -6.699 17.434 1.00 95.38 196 ARG A O 1
ATOM 1509 N N . ARG A 1 197 ? 1.643 -5.883 16.421 1.00 93.12 197 ARG A N 1
ATOM 1510 C CA . ARG A 1 197 ? 2.391 -5.609 17.666 1.00 93.12 197 ARG A CA 1
ATOM 1511 C C . ARG A 1 197 ? 1.695 -4.564 18.541 1.00 93.12 197 ARG A C 1
ATOM 1513 O O . ARG A 1 197 ? 1.718 -4.691 19.757 1.00 93.12 197 ARG A O 1
ATOM 1520 N N . ASN A 1 198 ? 1.009 -3.601 17.926 1.00 92.56 198 ASN A N 1
ATOM 1521 C CA . ASN A 1 198 ? 0.157 -2.615 18.600 1.00 92.56 198 ASN A CA 1
ATOM 1522 C C . ASN A 1 198 ? -1.258 -3.144 18.946 1.00 92.56 198 ASN A C 1
ATOM 1524 O O . ASN A 1 198 ? -2.166 -2.361 19.236 1.00 92.56 198 ASN A O 1
ATOM 1528 N N . GLY A 1 199 ? -1.483 -4.463 18.880 1.00 93.62 199 GLY A N 1
ATOM 1529 C CA . GLY A 1 199 ? -2.738 -5.106 19.277 1.00 93.62 199 GLY A CA 1
ATOM 1530 C C . GLY A 1 199 ? -3.925 -4.846 18.345 1.00 93.62 199 GLY A C 1
ATOM 1531 O O . GLY A 1 199 ? -5.069 -5.039 18.753 1.00 93.62 199 GLY A O 1
ATOM 1532 N N . LYS A 1 200 ? -3.697 -4.385 17.107 1.00 94.75 200 LYS A N 1
ATOM 1533 C CA . LYS A 1 200 ? -4.786 -4.093 16.163 1.00 94.75 200 LYS A CA 1
ATOM 1534 C C . LYS A 1 200 ? -5.236 -5.338 15.407 1.00 94.75 200 LYS A C 1
ATOM 1536 O O . LYS A 1 200 ? -4.446 -6.237 15.119 1.00 94.75 200 LYS A O 1
ATOM 1541 N N . ALA A 1 201 ? -6.515 -5.362 15.033 1.00 95.88 201 ALA A N 1
ATOM 1542 C CA . ALA A 1 201 ? -7.064 -6.380 14.146 1.00 95.88 201 ALA A CA 1
ATOM 1543 C C . ALA A 1 201 ? -6.586 -6.130 12.708 1.00 95.88 201 ALA A C 1
ATOM 1545 O O . ALA A 1 201 ? -6.886 -5.086 12.127 1.00 95.88 201 ALA A O 1
ATOM 1546 N N . VAL A 1 202 ? -5.846 -7.085 12.137 1.00 97.50 202 VAL A N 1
ATOM 1547 C CA . VAL A 1 202 ? -5.250 -6.956 10.799 1.00 97.50 202 VAL A CA 1
ATOM 1548 C C . VAL A 1 202 ? -5.502 -8.205 9.966 1.00 97.50 202 VAL A C 1
ATOM 1550 O O . VAL A 1 202 ? -5.013 -9.287 10.302 1.00 97.50 202 VAL A O 1
ATOM 1553 N N . GLN A 1 203 ? -6.193 -8.042 8.840 1.00 98.00 203 GLN A N 1
ATOM 1554 C CA . GLN A 1 203 ? -6.262 -9.032 7.769 1.00 98.00 203 GLN A CA 1
ATOM 1555 C C . GLN A 1 203 ? -5.165 -8.722 6.744 1.00 98.00 203 GLN A C 1
ATOM 1557 O O . GLN A 1 203 ? -5.158 -7.644 6.161 1.00 98.00 203 GLN A O 1
ATOM 1562 N N . VAL A 1 204 ? -4.244 -9.655 6.510 1.00 98.38 204 VAL A N 1
ATOM 1563 C CA . VAL A 1 204 ? -3.280 -9.544 5.403 1.00 98.38 204 VAL A CA 1
ATOM 1564 C C . VAL A 1 204 ? -3.767 -10.430 4.269 1.00 98.38 204 VAL A C 1
ATOM 1566 O O . VAL A 1 204 ? -4.075 -11.596 4.507 1.00 98.38 204 VAL A O 1
ATOM 1569 N N . VAL A 1 205 ? -3.860 -9.869 3.067 1.00 98.00 205 VAL A N 1
ATOM 1570 C CA . VAL A 1 205 ? -4.261 -10.589 1.855 1.00 98.00 205 VAL A CA 1
ATOM 1571 C C . VAL A 1 205 ? -3.110 -10.514 0.863 1.00 98.00 205 VAL A C 1
ATOM 1573 O O . VAL A 1 205 ? -2.771 -9.432 0.385 1.00 98.00 205 VAL A O 1
ATOM 1576 N N . GLU A 1 206 ? -2.487 -11.658 0.590 1.00 97.94 206 GLU A N 1
ATOM 1577 C CA . GLU A 1 206 ? -1.326 -11.745 -0.295 1.00 97.94 206 GLU A CA 1
ATOM 1578 C C . GLU A 1 206 ? -1.701 -12.374 -1.635 1.00 97.94 206 GLU A C 1
ATOM 1580 O O . GLU A 1 206 ? -2.355 -13.415 -1.683 1.00 97.94 206 GLU A O 1
ATOM 1585 N N . TYR A 1 207 ? -1.221 -11.760 -2.714 1.00 97.81 207 TYR A N 1
ATOM 1586 C CA . TYR A 1 207 ? -1.322 -12.267 -4.078 1.00 97.81 207 TYR A CA 1
ATOM 1587 C C . TYR A 1 207 ? 0.097 -12.473 -4.629 1.00 97.81 207 TYR A C 1
ATOM 1589 O O . TYR A 1 207 ? 0.707 -11.527 -5.137 1.00 97.81 207 TYR A O 1
ATOM 1597 N N . PRO A 1 208 ? 0.674 -13.686 -4.517 1.00 95.81 208 PRO A N 1
ATOM 1598 C CA . PRO A 1 208 ? 2.092 -13.921 -4.813 1.00 95.81 208 PRO A CA 1
ATOM 1599 C C . PRO A 1 208 ? 2.506 -13.605 -6.256 1.00 95.81 208 PRO A C 1
ATOM 1601 O O . PRO A 1 208 ? 3.637 -13.198 -6.497 1.00 95.81 208 PRO A O 1
ATOM 1604 N N . ALA A 1 209 ? 1.595 -13.761 -7.219 1.00 94.12 209 ALA A N 1
ATOM 1605 C CA . ALA A 1 209 ? 1.856 -13.463 -8.627 1.00 94.12 209 ALA A CA 1
ATOM 1606 C C . ALA A 1 209 ? 1.482 -12.024 -9.028 1.00 94.12 209 ALA A C 1
ATOM 1608 O O . ALA A 1 209 ? 1.761 -11.605 -10.154 1.00 94.12 209 ALA A O 1
ATOM 1609 N N . ALA A 1 210 ? 0.856 -11.259 -8.131 1.00 95.81 210 ALA A N 1
ATOM 1610 C CA . ALA A 1 210 ? 0.347 -9.939 -8.456 1.00 95.81 210 ALA A CA 1
ATOM 1611 C C . ALA A 1 210 ? 1.446 -8.876 -8.466 1.00 95.81 210 ALA A C 1
ATOM 1613 O O . ALA A 1 210 ? 2.288 -8.787 -7.568 1.00 95.81 210 ALA A O 1
ATOM 1614 N N . ILE A 1 211 ? 1.373 -8.022 -9.482 1.00 95.56 211 ILE A N 1
ATOM 1615 C CA . ILE A 1 211 ? 2.169 -6.802 -9.616 1.00 95.56 211 ILE A CA 1
ATOM 1616 C C . ILE A 1 211 ? 1.574 -5.664 -8.781 1.00 95.56 211 ILE A C 1
ATOM 1618 O O . ILE A 1 211 ? 0.428 -5.729 -8.326 1.00 95.56 211 ILE A O 1
ATOM 1622 N N . HIS A 1 212 ? 2.330 -4.584 -8.606 1.00 94.06 212 HIS A N 1
ATOM 1623 C CA . HIS A 1 212 ? 1.783 -3.350 -8.048 1.00 94.06 212 HIS A CA 1
ATOM 1624 C C . HIS A 1 212 ? 0.628 -2.813 -8.920 1.00 94.06 212 HIS A C 1
ATOM 1626 O O . HIS A 1 212 ? 0.711 -2.834 -10.148 1.00 94.06 212 HIS A O 1
ATOM 1632 N N . SER A 1 213 ? -0.459 -2.374 -8.284 1.00 92.00 213 SER A N 1
ATOM 1633 C CA . SER A 1 213 ? -1.710 -1.911 -8.906 1.00 92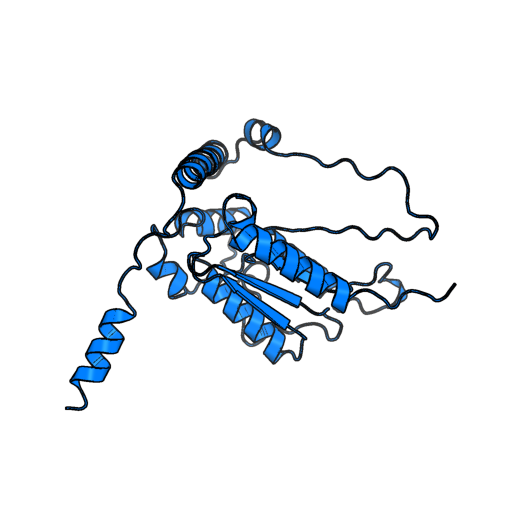.00 213 SER A CA 1
ATOM 1634 C C . SER A 1 213 ? -2.429 -2.943 -9.795 1.00 92.00 213 SER A C 1
ATOM 1636 O O . SER A 1 213 ? -3.157 -2.563 -10.712 1.00 92.00 213 SER A O 1
ATOM 1638 N N . PHE A 1 214 ? -2.273 -4.250 -9.540 1.00 93.81 214 PHE A N 1
ATOM 1639 C CA . PHE A 1 214 ? -2.893 -5.309 -10.360 1.00 93.81 214 PHE A CA 1
ATOM 1640 C C . PHE A 1 214 ? -4.418 -5.159 -10.530 1.00 93.81 214 PHE A C 1
ATOM 1642 O O . PHE A 1 214 ? -4.942 -5.446 -11.601 1.00 93.81 214 PHE A O 1
ATOM 1649 N N . TYR A 1 215 ? -5.116 -4.637 -9.516 1.00 91.00 215 TYR A N 1
ATOM 1650 C CA . TYR A 1 215 ? -6.573 -4.441 -9.489 1.00 91.00 215 TYR A CA 1
ATOM 1651 C C . TYR A 1 215 ? -7.121 -3.447 -10.515 1.00 91.00 215 TYR A C 1
ATOM 1653 O O . TYR A 1 215 ? -8.334 -3.376 -10.709 1.00 91.00 215 TYR A O 1
ATOM 1661 N N . VAL A 1 216 ? -6.255 -2.686 -11.184 1.00 88.94 216 VAL A N 1
ATOM 1662 C CA . VAL A 1 216 ? -6.645 -1.816 -12.303 1.00 88.94 216 VAL A CA 1
ATOM 1663 C C . VAL A 1 216 ? -6.889 -2.633 -13.584 1.00 88.94 216 VAL A C 1
ATOM 1665 O O . VAL A 1 216 ? -7.569 -2.162 -14.493 1.00 88.94 216 VAL A O 1
ATOM 1668 N N . PHE A 1 217 ? -6.390 -3.873 -13.641 1.00 90.62 217 PHE A N 1
ATOM 1669 C CA . PHE A 1 217 ? -6.523 -4.788 -14.774 1.00 90.62 217 PHE A CA 1
ATOM 1670 C C . PHE A 1 217 ? -7.592 -5.852 -14.479 1.00 90.62 217 PHE A C 1
ATOM 1672 O O . PHE A 1 217 ? -7.294 -6.848 -13.806 1.00 90.62 217 PHE A O 1
ATOM 1679 N N . PRO A 1 218 ? -8.844 -5.685 -14.946 1.00 88.88 218 PRO A N 1
ATOM 1680 C CA . PRO A 1 218 ? -9.908 -6.668 -14.726 1.00 88.88 218 PRO A CA 1
ATOM 1681 C C . PRO A 1 218 ? -9.629 -8.031 -15.381 1.00 88.88 218 PRO A C 1
ATOM 1683 O O . PRO A 1 218 ? -10.260 -9.021 -15.025 1.00 88.88 218 PRO A O 1
ATOM 1686 N N . GLU A 1 219 ? -8.693 -8.097 -16.329 1.00 91.19 219 GLU A N 1
ATOM 1687 C CA . GLU A 1 219 ? -8.244 -9.325 -16.987 1.00 91.19 219 GLU A CA 1
ATOM 1688 C C . GLU A 1 219 ? -7.442 -10.249 -16.057 1.00 91.19 219 GLU A C 1
ATOM 1690 O O . GLU A 1 219 ? -7.290 -11.435 -16.355 1.00 91.19 219 GLU A O 1
ATOM 1695 N N . LEU A 1 220 ? -6.908 -9.726 -14.948 1.00 93.06 220 LEU A N 1
ATOM 1696 C CA . LEU A 1 220 ? -6.193 -10.521 -13.954 1.00 93.06 220 LEU A CA 1
ATOM 1697 C C . LEU A 1 220 ? -7.195 -11.129 -12.965 1.00 93.06 220 LEU A C 1
ATOM 1699 O O . LEU A 1 220 ? -7.969 -10.410 -12.337 1.00 93.06 220 LEU A O 1
ATOM 1703 N N . ALA A 1 221 ? -7.160 -12.455 -12.798 1.00 93.00 221 ALA A N 1
ATOM 1704 C CA . ALA A 1 221 ? -8.075 -13.170 -11.900 1.00 93.00 221 ALA A CA 1
ATOM 1705 C C . ALA A 1 221 ? -8.016 -12.634 -10.458 1.00 93.00 221 ALA A C 1
ATOM 1707 O O . ALA A 1 221 ? -9.057 -12.413 -9.836 1.00 93.00 221 ALA A O 1
ATOM 1708 N N . ASP A 1 222 ? -6.806 -12.332 -9.980 1.00 95.50 222 ASP A N 1
ATOM 1709 C CA . ASP A 1 222 ? -6.559 -11.760 -8.655 1.00 95.50 222 ASP A CA 1
ATOM 1710 C C . ASP A 1 222 ? -7.336 -10.454 -8.431 1.00 95.50 222 ASP A C 1
ATOM 1712 O O . ASP A 1 222 ? -7.804 -10.207 -7.322 1.00 95.50 222 ASP A O 1
ATOM 1716 N N . SER A 1 223 ? -7.550 -9.632 -9.468 1.00 93.38 223 SER A N 1
ATOM 1717 C CA . SER A 1 223 ? -8.327 -8.386 -9.365 1.00 93.38 223 SER A CA 1
ATOM 1718 C C . SER A 1 223 ? -9.767 -8.655 -8.935 1.00 93.38 223 SER A C 1
ATOM 1720 O O . SER A 1 223 ? -10.306 -7.964 -8.070 1.00 93.38 223 SER A O 1
ATOM 1722 N N . GLY A 1 224 ? -10.390 -9.687 -9.512 1.00 92.19 224 GLY A N 1
ATOM 1723 C CA . GLY A 1 224 ? -11.744 -10.103 -9.156 1.00 92.19 224 GLY A CA 1
ATOM 1724 C C . GLY A 1 224 ? -11.822 -10.703 -7.752 1.00 92.19 224 GLY A C 1
ATOM 1725 O O . GLY A 1 224 ? -12.776 -10.426 -7.022 1.00 92.19 224 GLY A O 1
ATOM 1726 N N . GLU A 1 225 ? -10.819 -11.488 -7.355 1.00 96.38 225 GLU A N 1
ATOM 1727 C CA . GLU A 1 225 ? -10.739 -12.046 -6.000 1.00 96.38 225 GLU A CA 1
ATOM 1728 C C . GLU A 1 225 ? -10.530 -10.955 -4.942 1.00 96.38 225 GLU A C 1
ATOM 1730 O O . GLU A 1 225 ? -11.224 -10.949 -3.923 1.00 96.38 225 GLU A O 1
ATOM 1735 N N . LEU A 1 226 ? -9.694 -9.950 -5.216 1.00 95.38 226 LEU A N 1
ATOM 1736 C CA . LEU A 1 226 ? -9.495 -8.823 -4.308 1.00 95.38 226 LEU A CA 1
ATOM 1737 C C . LEU A 1 226 ? -10.793 -8.058 -4.047 1.00 95.38 226 LEU A C 1
ATOM 1739 O O . LEU A 1 226 ? -11.082 -7.725 -2.898 1.00 95.38 226 LEU A O 1
ATOM 1743 N N . VAL A 1 227 ? -11.615 -7.823 -5.071 1.00 92.81 227 VAL A N 1
ATOM 1744 C CA . VAL A 1 227 ? -12.920 -7.167 -4.887 1.00 92.81 227 VAL A CA 1
ATOM 1745 C C . VAL A 1 227 ? -13.819 -7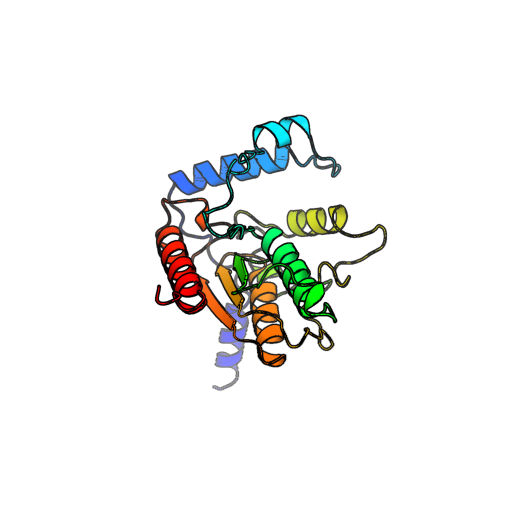.974 -3.941 1.00 92.81 227 VAL A C 1
ATOM 1747 O O . VAL A 1 227 ? -14.509 -7.391 -3.100 1.00 92.81 227 VAL A O 1
ATOM 1750 N N . LYS A 1 228 ? -13.798 -9.311 -4.028 1.00 94.62 228 LYS A N 1
ATOM 1751 C CA . LYS A 1 228 ? -14.559 -10.180 -3.115 1.00 94.62 228 LYS A CA 1
ATOM 1752 C C . LYS A 1 228 ? -14.020 -10.106 -1.687 1.00 94.62 228 LYS A C 1
ATOM 1754 O O . LYS A 1 228 ? -14.817 -9.980 -0.759 1.00 94.62 228 LYS A O 1
ATOM 1759 N N . GLU A 1 229 ? -12.700 -10.126 -1.510 1.00 95.94 229 GLU A N 1
ATOM 1760 C CA . GLU A 1 229 ? -12.056 -9.996 -0.196 1.00 95.94 229 GLU A CA 1
ATOM 1761 C C . GLU A 1 229 ? -12.363 -8.648 0.464 1.00 95.94 229 GLU A C 1
ATOM 1763 O O . GLU A 1 229 ? -12.760 -8.601 1.630 1.00 95.94 229 GLU A O 1
ATOM 1768 N N . MET A 1 230 ? -12.267 -7.555 -0.299 1.00 94.00 230 MET A N 1
ATOM 1769 C CA . MET A 1 230 ? -12.627 -6.213 0.162 1.00 94.00 230 MET A CA 1
ATOM 1770 C C . MET A 1 230 ? -14.091 -6.153 0.590 1.00 94.00 230 MET A C 1
ATOM 1772 O O . MET A 1 230 ? -14.392 -5.690 1.689 1.00 94.00 230 MET A O 1
ATOM 1776 N N . LYS A 1 231 ? -15.004 -6.674 -0.239 1.00 92.12 231 LYS A N 1
ATOM 1777 C CA . LYS A 1 231 ? -16.429 -6.745 0.096 1.00 92.12 231 LYS A CA 1
ATOM 1778 C C . LYS A 1 231 ? -16.650 -7.516 1.397 1.00 92.12 231 LYS A C 1
ATOM 1780 O O . LYS A 1 231 ? -17.346 -7.028 2.284 1.00 92.12 231 LYS A O 1
ATOM 1785 N N . ALA A 1 232 ? -16.039 -8.688 1.536 1.00 95.06 232 ALA A N 1
ATOM 1786 C CA . ALA A 1 232 ? -16.193 -9.513 2.726 1.00 95.06 232 ALA A CA 1
ATOM 1787 C C . ALA A 1 232 ? -15.627 -8.816 3.978 1.00 95.06 232 ALA A C 1
ATOM 1789 O O . ALA A 1 232 ? -16.226 -8.883 5.052 1.00 95.06 232 ALA A O 1
ATOM 1790 N N . PHE A 1 233 ? -14.501 -8.107 3.852 1.00 94.81 233 PHE A N 1
ATOM 1791 C CA . PHE A 1 233 ? -13.948 -7.282 4.926 1.00 94.81 233 PHE A CA 1
ATOM 1792 C C . PHE A 1 233 ? -14.905 -6.154 5.328 1.00 94.81 233 PHE A C 1
ATOM 1794 O O . PHE A 1 233 ? -15.147 -5.950 6.519 1.00 94.81 233 PHE A O 1
ATOM 1801 N N . MET A 1 234 ? -15.485 -5.453 4.353 1.00 90.62 234 MET A N 1
ATOM 1802 C CA . MET A 1 234 ? -16.455 -4.386 4.603 1.00 90.62 234 MET A CA 1
ATOM 1803 C C . MET A 1 234 ? -17.716 -4.918 5.292 1.00 90.62 234 MET A C 1
ATOM 1805 O O . MET A 1 234 ? -18.159 -4.336 6.277 1.00 90.62 234 MET A O 1
ATOM 1809 N N . GLU A 1 235 ? -18.263 -6.046 4.834 1.00 90.75 235 GLU A N 1
ATOM 1810 C CA . GLU A 1 235 ? -19.454 -6.671 5.423 1.00 90.75 235 GLU A CA 1
ATOM 1811 C C . GLU A 1 235 ? -19.220 -7.123 6.870 1.00 90.75 235 GLU A C 1
ATOM 1813 O O . GLU A 1 235 ? -20.076 -6.899 7.724 1.00 90.75 235 GLU A O 1
ATOM 1818 N N . ARG A 1 236 ? -18.048 -7.698 7.175 1.00 92.38 236 ARG A N 1
ATOM 1819 C CA . ARG A 1 236 ? -17.6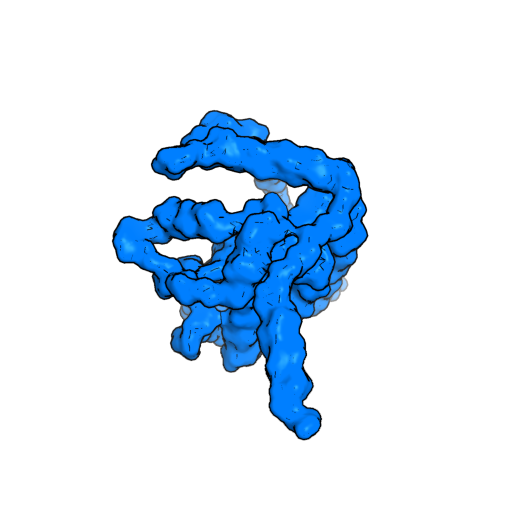84 -8.114 8.542 1.00 92.38 236 ARG A CA 1
ATOM 1820 C C . ARG A 1 236 ? -17.579 -6.949 9.526 1.00 92.38 236 ARG A C 1
ATOM 1822 O O . ARG A 1 236 ? -17.847 -7.138 10.708 1.00 92.38 236 ARG A O 1
ATOM 1829 N N . ASN A 1 237 ? -17.165 -5.774 9.053 1.00 89.25 237 ASN A N 1
ATOM 1830 C CA . ASN A 1 237 ? -16.948 -4.588 9.888 1.00 89.25 237 ASN A CA 1
ATOM 1831 C C . ASN A 1 237 ? -18.102 -3.568 9.804 1.00 89.25 237 ASN A C 1
ATOM 1833 O O . ASN A 1 237 ? -18.076 -2.522 10.467 1.00 89.25 237 ASN A O 1
ATOM 1837 N N . ALA A 1 238 ? -19.124 -3.856 8.994 1.00 83.19 238 ALA A N 1
ATOM 1838 C CA . ALA A 1 238 ? -20.318 -3.035 8.881 1.00 83.19 238 ALA A CA 1
ATOM 1839 C C . ALA A 1 238 ? -21.012 -2.904 10.251 1.00 83.19 238 ALA A C 1
ATOM 1841 O O . ALA A 1 238 ? -20.990 -3.838 11.057 1.00 83.19 238 ALA A O 1
ATOM 1842 N N . PRO A 1 239 ? -21.630 -1.746 10.552 1.00 73.94 239 PRO A N 1
ATOM 1843 C CA . PRO A 1 239 ? -22.413 -1.626 11.772 1.00 73.94 239 PRO A CA 1
ATOM 1844 C C . PRO A 1 239 ? -23.577 -2.632 11.741 1.00 73.94 239 PRO A C 1
ATOM 1846 O O . PRO A 1 239 ? -24.082 -2.943 10.656 1.00 73.94 239 PRO A O 1
ATOM 1849 N N . PRO A 1 240 ? -24.042 -3.117 12.907 1.00 72.00 240 PRO A N 1
ATOM 1850 C CA . PRO A 1 240 ? -25.244 -3.932 12.955 1.00 72.00 240 PRO A CA 1
ATOM 1851 C C . PRO A 1 240 ? -26.390 -3.172 12.288 1.00 72.00 240 PRO A C 1
ATOM 1853 O O . PRO A 1 240 ? -26.575 -1.976 12.529 1.00 72.00 240 PRO A O 1
ATOM 1856 N N . LYS A 1 241 ? -27.151 -3.859 11.432 1.00 65.06 241 LYS A N 1
ATOM 1857 C CA . LYS A 1 241 ? -28.357 -3.278 10.837 1.00 65.06 241 LYS A CA 1
ATOM 1858 C C . LYS A 1 241 ? -29.286 -2.890 11.986 1.00 65.06 241 LYS A C 1
ATOM 1860 O O . LYS A 1 241 ? -29.596 -3.740 12.820 1.00 65.06 241 LYS A O 1
ATOM 1865 N N . SER A 1 242 ? -29.694 -1.623 12.067 1.00 57.25 242 SER A N 1
ATOM 1866 C CA . SER A 1 242 ? -30.704 -1.233 13.050 1.00 57.25 242 SER A CA 1
ATOM 1867 C C . SER A 1 242 ? -31.985 -1.987 12.714 1.00 57.25 242 SER A C 1
ATOM 1869 O O . SER A 1 242 ? -32.488 -1.859 11.596 1.00 57.25 242 SER A O 1
ATOM 1871 N N . ASN A 1 243 ? -32.504 -2.770 13.656 1.00 46.72 243 ASN A N 1
ATOM 1872 C CA . ASN A 1 243 ? -33.868 -3.267 13.546 1.00 46.72 243 ASN A CA 1
ATOM 1873 C C . ASN A 1 243 ? -34.781 -2.036 13.583 1.00 46.72 243 ASN A C 1
ATOM 1875 O O . ASN A 1 243 ? -34.827 -1.347 14.603 1.00 46.72 243 ASN A O 1
ATOM 1879 N N . ALA A 1 244 ? -35.391 -1.720 12.442 1.00 42.75 244 ALA A N 1
ATOM 1880 C CA . ALA A 1 244 ? -36.485 -0.762 12.355 1.00 42.75 244 ALA A CA 1
ATOM 1881 C C . ALA A 1 244 ? -37.757 -1.375 12.950 1.00 42.75 244 ALA A C 1
ATOM 1883 O O . ALA A 1 244 ? -37.939 -2.605 12.784 1.00 42.75 244 ALA A O 1
#

Sequence (244 aa):
MGHEKEQETAGDELRRPEPPALPWTVRLQLFALVTAVDIVQRGDGTVNRFLFSLADRQSAAAARPDAHGVRSGDVTVDAAGGNIAHHVAHRWAAATTSSSRRVRLAGVVLLQPFFGGEERTEAELRLDGVGPVVSMARADWCWRAFLPEGADRDHPAAHVTGENAELAEEFPPAMVVVGGYDTLQDWQRRYAGMLRRNGKAVQVVEYPAAIHSFYVFPELADSGELVKEMKAFMERNAPPKSNA

Foldseek 3Di:
DPVVVVVVVVVVLQDQDAAFPDDPVVVVVLVVVQVLVPVQQDPVRDGPVVSVVVVDDDDDDDPDDPPVPDDDDDDDAAACGLLVQQVVLQVLLPPPDPVVPPDDDLEEERHNHQADDQDADSLLVSLAVRFSHDHPVNSLSVCCVPDPPPDDSCPCSRHQLDPPNAGRPSRHAYEQEAELSESCRVVSVSVQVSCVVNVHHYHYHYHNSDGRPNLVDPVDPVVVVVVVVVVVSCVVSPDPDPDD